Protein AF-A0A918ISY1-F1 (afdb_monomer)

Organism: NCBI:txid228955

Foldseek 3Di:
DPPQPVCLVVQVVCVVVVHFGQQQCPCDPPWRGLLQVLCQVCQLVLDALQPDPDSSSSNLLVVLLCLCVCVQVVNNCLVVQLVVVCVPDDDDPDPLLVLLVSQLSSCVSVLALCLVVCSSRNSLPADWAWDPDVDTDTHGHHNVSSVVSNCNSVVSVRYHDQWPSSLDDDVLSVQSNVVPDWDADAWEDDWQKIAGPPIDQFSWKFKDAPNGTNGIHSDRIHGHPGDDPRIWMWTAHGRRDIDTHHYD

pLDDT: mean 94.71, std 7.8, range [53.09, 98.81]

Sequence (248 aa):
MTEVSNNIYSLYVQTTWGNEARIDTEVVNPYNNCYEKAFTEILANNLPHGEHGDVFCKLVPFWQLQLYFSNVLGNEDFYKDVHERIRVSDNPSSHGVAQVEFAKICSDIAETDLTEFFIDWGFLKAVNADLDDYGQGTINVTQSMVDDAISDIKSKGYPAPEMQLQFLHEQSLNTFKNKAALSVGKAYVSNTKITISGTNNAAVYQQERDGKVIHISPRAIFTVANFESNDKIFAVGYDGERIEMSVN

Mean predicted aligned error: 3.63 Å

Radius of gyration: 18.16 Å; Cα contacts (8 Å, |Δi|>4): 451; chains: 1; bounding box: 42×37×45 Å

InterPro domains:
  IPR031161 Peptidase family M60 domain [PF13402] (1-122)
  IPR031161 Peptidase family M60 domain [PS51723] (1-70)
  IPR042279 Peptidase M60, enhancin-like domain 3 [G3DSA:1.10.390.30] (1-175)

Structure (mmCIF, N/CA/C/O backbone):
data_AF-A0A918ISY1-F1
#
_entry.id   AF-A0A918ISY1-F1
#
loop_
_atom_site.group_PDB
_atom_site.id
_atom_site.type_symbol
_atom_site.label_atom_id
_atom_site.label_alt_id
_atom_site.label_comp_id
_atom_site.label_asym_id
_atom_site.label_entity_id
_atom_site.label_seq_id
_atom_site.pdbx_PDB_ins_code
_atom_site.Cartn_x
_atom_site.Cartn_y
_atom_site.Cartn_z
_atom_site.occupancy
_atom_site.B_iso_or_equiv
_atom_site.auth_seq_id
_atom_site.auth_comp_id
_atom_site.auth_asym_id
_atom_site.auth_atom_id
_atom_site.pdbx_PDB_model_num
ATOM 1 N N . MET A 1 1 ? 15.343 6.431 -8.478 1.00 63.44 1 MET A N 1
ATOM 2 C CA . MET A 1 1 ? 15.067 6.758 -7.066 1.00 63.44 1 MET A CA 1
ATOM 3 C C . MET A 1 1 ? 16.229 6.255 -6.237 1.00 63.44 1 MET A C 1
ATOM 5 O O . MET A 1 1 ? 16.228 5.099 -5.799 1.00 63.44 1 MET A O 1
ATOM 9 N N . THR A 1 2 ? 17.250 7.090 -6.107 1.00 63.56 2 THR A N 1
ATOM 10 C CA . THR A 1 2 ? 18.366 6.823 -5.200 1.00 63.56 2 THR A CA 1
ATOM 11 C C . THR A 1 2 ? 17.849 6.970 -3.763 1.00 63.56 2 THR A C 1
ATOM 13 O O . THR A 1 2 ? 16.775 7.530 -3.543 1.00 63.56 2 THR A O 1
ATOM 16 N N . GLU A 1 3 ? 18.527 6.353 -2.794 1.00 71.94 3 GLU A N 1
ATOM 17 C CA . GLU A 1 3 ? 18.209 6.397 -1.349 1.00 71.94 3 GLU A CA 1
ATOM 18 C C . GLU A 1 3 ? 16.891 5.752 -0.891 1.00 71.94 3 GLU A C 1
ATOM 20 O O . GLU A 1 3 ? 16.706 5.515 0.300 1.00 71.94 3 GLU A O 1
ATOM 25 N N . VAL A 1 4 ? 15.984 5.428 -1.814 1.00 74.50 4 VAL A N 1
ATOM 26 C CA . VAL A 1 4 ? 14.748 4.688 -1.531 1.00 74.50 4 VAL A CA 1
ATOM 27 C C . VAL A 1 4 ? 14.967 3.201 -1.796 1.00 74.50 4 VAL A C 1
ATOM 29 O O . VAL A 1 4 ? 14.921 2.383 -0.883 1.00 74.50 4 VAL A O 1
ATOM 32 N N . SER A 1 5 ? 15.242 2.843 -3.052 1.00 75.75 5 SER A N 1
ATOM 33 C CA . SER A 1 5 ? 15.246 1.449 -3.521 1.00 75.75 5 SER A CA 1
ATOM 34 C C . SER A 1 5 ? 16.315 0.577 -2.852 1.00 75.75 5 SER A C 1
ATOM 36 O O . SER A 1 5 ? 16.072 -0.594 -2.567 1.00 75.75 5 SER A O 1
ATOM 38 N N . ASN A 1 6 ? 17.472 1.145 -2.504 1.00 81.44 6 ASN A N 1
ATOM 39 C CA . ASN A 1 6 ? 18.532 0.425 -1.794 1.00 81.44 6 ASN A CA 1
ATOM 40 C C . ASN A 1 6 ? 18.126 0.008 -0.369 1.00 81.44 6 ASN A C 1
ATOM 42 O O . ASN A 1 6 ? 18.697 -0.938 0.172 1.00 81.44 6 ASN A O 1
ATOM 46 N N . ASN A 1 7 ? 17.136 0.666 0.242 1.00 87.75 7 ASN A N 1
ATOM 47 C CA . ASN A 1 7 ? 16.674 0.304 1.580 1.00 87.75 7 ASN A CA 1
ATOM 48 C C . ASN A 1 7 ? 15.826 -0.976 1.606 1.00 87.75 7 ASN A C 1
ATOM 50 O O . ASN A 1 7 ? 15.650 -1.533 2.688 1.00 87.75 7 ASN A O 1
ATOM 54 N N . ILE A 1 8 ? 15.379 -1.498 0.453 1.00 91.31 8 ILE A N 1
ATOM 55 C CA . ILE A 1 8 ? 14.753 -2.831 0.372 1.00 91.31 8 ILE A CA 1
ATOM 56 C C . ILE A 1 8 ? 15.732 -3.891 0.892 1.00 91.31 8 ILE A C 1
ATOM 58 O O . ILE A 1 8 ? 15.351 -4.743 1.689 1.00 91.31 8 ILE A O 1
ATOM 62 N N . TYR A 1 9 ? 17.012 -3.803 0.515 1.00 90.75 9 TYR A N 1
ATOM 63 C CA . TYR A 1 9 ? 18.042 -4.737 0.977 1.00 90.75 9 TYR A CA 1
ATOM 64 C C . TYR A 1 9 ? 18.307 -4.604 2.478 1.00 90.75 9 TYR A C 1
ATOM 66 O O . TYR A 1 9 ? 18.438 -5.609 3.174 1.00 90.75 9 TYR A O 1
ATOM 74 N N . SER A 1 10 ? 18.349 -3.370 2.990 1.00 91.31 10 SER A N 1
ATOM 75 C CA . SER A 1 10 ? 18.517 -3.099 4.421 1.00 91.31 10 SER A CA 1
ATOM 76 C C . SER A 1 10 ? 17.364 -3.686 5.242 1.00 91.31 10 SER A C 1
ATOM 78 O O . SER A 1 10 ? 17.612 -4.379 6.228 1.00 91.31 10 SER A O 1
ATOM 80 N N . LEU A 1 11 ? 16.114 -3.471 4.808 1.00 92.50 11 LEU A N 1
ATOM 81 C CA . LEU A 1 11 ? 14.929 -4.064 5.437 1.00 92.50 11 LEU A CA 1
ATOM 82 C C . LEU A 1 11 ? 14.937 -5.593 5.341 1.00 92.50 11 LEU A C 1
ATOM 84 O O . LEU A 1 11 ? 14.638 -6.272 6.325 1.00 92.50 11 LEU A O 1
ATOM 88 N N . TYR A 1 12 ? 15.334 -6.143 4.193 1.00 91.81 12 TYR A N 1
ATOM 89 C CA . TYR A 1 12 ? 15.443 -7.586 4.000 1.00 91.81 12 TYR A CA 1
ATOM 90 C C . TYR A 1 12 ? 16.453 -8.220 4.962 1.00 91.81 12 TYR A C 1
ATOM 92 O O . TYR A 1 12 ? 16.130 -9.196 5.635 1.00 91.81 12 TYR A O 1
ATOM 100 N N . VAL A 1 13 ? 17.651 -7.643 5.104 1.00 93.06 13 VAL A N 1
ATOM 101 C CA . VAL A 1 13 ? 18.659 -8.121 6.068 1.00 93.06 13 VAL A CA 1
ATOM 102 C C . VAL A 1 13 ? 18.143 -8.009 7.504 1.00 93.06 13 VAL A C 1
ATOM 104 O O . VAL A 1 13 ? 18.245 -8.971 8.266 1.00 93.06 13 VAL A O 1
ATOM 107 N N . GLN A 1 14 ? 17.556 -6.864 7.867 1.00 92.12 14 GLN A N 1
ATOM 108 C CA . GLN A 1 14 ? 17.021 -6.613 9.208 1.00 92.12 14 GLN A CA 1
ATOM 109 C C . GLN A 1 14 ? 15.984 -7.669 9.610 1.00 92.12 14 GLN A C 1
ATOM 111 O O . GLN A 1 14 ? 16.112 -8.289 10.669 1.00 92.12 14 GLN A O 1
ATOM 116 N N . THR A 1 15 ? 14.998 -7.902 8.745 1.00 92.56 15 THR A N 1
ATOM 117 C CA . THR A 1 15 ? 13.898 -8.842 8.999 1.00 92.56 15 THR A CA 1
ATOM 118 C C . THR A 1 15 ? 14.331 -10.304 8.905 1.00 92.56 15 THR A C 1
ATOM 120 O O . THR A 1 15 ? 13.864 -11.123 9.695 1.00 92.56 15 THR A O 1
ATOM 123 N N . THR A 1 16 ? 15.301 -10.638 8.045 1.00 91.62 16 THR A N 1
ATOM 124 C CA . THR A 1 16 ? 15.908 -11.984 7.991 1.00 91.62 16 THR A CA 1
ATOM 125 C C . THR A 1 16 ? 16.569 -12.366 9.319 1.00 91.62 16 THR A C 1
ATOM 127 O O . THR A 1 16 ? 16.558 -13.531 9.710 1.00 91.62 16 THR A O 1
ATOM 130 N N . TRP A 1 17 ? 17.129 -11.396 10.047 1.00 92.88 17 TRP A N 1
ATOM 131 C CA . TRP A 1 17 ? 17.710 -11.620 11.377 1.00 92.88 17 TRP A CA 1
ATOM 132 C C . TRP A 1 17 ? 16.683 -11.594 12.518 1.00 92.88 17 TRP A C 1
ATOM 134 O O . TRP A 1 17 ? 17.066 -11.649 13.685 1.00 92.88 17 TRP A O 1
ATOM 144 N N . GLY A 1 18 ? 15.388 -11.529 12.199 1.00 91.19 18 GLY A N 1
ATOM 145 C CA . GLY A 1 18 ? 14.303 -11.538 13.179 1.00 91.19 18 GLY A CA 1
ATOM 146 C C . GLY A 1 18 ? 14.067 -10.197 13.875 1.00 91.19 18 GLY A C 1
ATOM 147 O O . GLY A 1 18 ? 13.314 -10.157 14.845 1.00 91.19 18 GLY A O 1
ATOM 148 N N . ASN A 1 19 ? 14.685 -9.108 13.406 1.00 94.00 19 ASN A N 1
ATOM 149 C CA . ASN A 1 19 ? 14.382 -7.771 13.913 1.00 94.00 19 ASN A CA 1
ATOM 150 C C . ASN A 1 19 ? 13.114 -7.223 13.250 1.00 94.00 19 ASN A C 1
ATOM 152 O O . ASN A 1 19 ? 12.848 -7.484 12.076 1.00 94.00 19 ASN A O 1
ATOM 156 N N . GLU A 1 20 ? 12.366 -6.406 13.986 1.00 93.19 20 GLU A N 1
ATOM 157 C CA . GLU A 1 20 ? 11.222 -5.676 13.438 1.00 93.19 20 GLU A CA 1
ATOM 158 C C . GLU A 1 20 ? 11.684 -4.694 12.353 1.00 93.19 20 GLU A C 1
ATOM 160 O O . GLU A 1 20 ? 12.767 -4.114 12.460 1.00 93.19 20 GLU A O 1
ATOM 165 N N . ALA A 1 21 ? 10.882 -4.501 11.304 1.00 94.69 21 ALA A N 1
ATOM 166 C CA . ALA A 1 21 ? 11.203 -3.572 10.227 1.00 94.69 21 ALA A CA 1
ATOM 167 C C . ALA A 1 21 ? 11.225 -2.124 10.737 1.00 94.69 21 ALA A C 1
ATOM 169 O O . ALA A 1 21 ? 10.343 -1.692 11.486 1.00 94.69 21 ALA A O 1
ATOM 170 N N . ARG A 1 22 ? 12.208 -1.332 10.290 1.00 94.62 22 ARG A N 1
ATOM 171 C CA . ARG A 1 22 ? 12.313 0.086 10.675 1.00 94.62 22 ARG A CA 1
ATOM 172 C C . ARG A 1 22 ? 11.037 0.871 10.354 1.00 94.62 22 ARG A C 1
ATOM 174 O O . ARG A 1 22 ? 10.567 1.626 11.194 1.00 94.62 22 ARG A O 1
ATOM 181 N N . ILE A 1 23 ? 10.452 0.643 9.178 1.00 96.25 23 ILE A N 1
ATOM 182 C CA . ILE A 1 23 ? 9.236 1.340 8.730 1.00 96.25 23 ILE A CA 1
ATOM 183 C C . ILE A 1 23 ? 7.986 1.010 9.572 1.00 96.25 23 ILE A C 1
ATOM 185 O O . ILE A 1 23 ? 7.022 1.774 9.545 1.00 96.25 23 ILE A O 1
ATOM 189 N N . ASP A 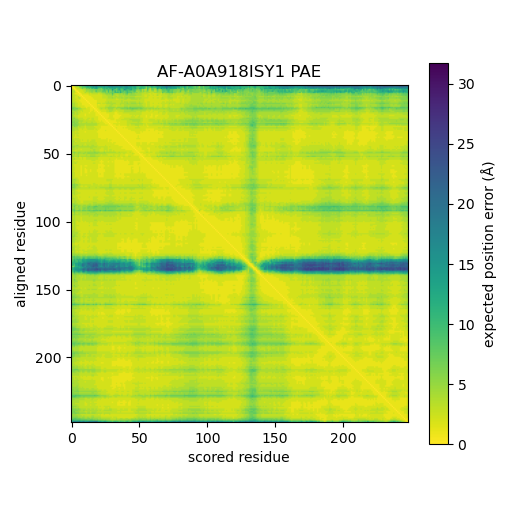1 24 ? 8.014 -0.080 10.351 1.00 96.56 24 ASP A N 1
ATOM 190 C CA . ASP A 1 24 ? 6.938 -0.473 11.274 1.00 96.56 24 ASP A CA 1
ATOM 191 C C . ASP A 1 24 ? 7.111 0.112 12.687 1.00 96.56 24 ASP A C 1
ATOM 193 O O . ASP A 1 24 ? 6.119 0.313 13.395 1.00 96.56 24 ASP A O 1
ATOM 197 N N . THR A 1 25 ? 8.354 0.394 13.094 1.00 95.06 25 THR A N 1
ATOM 198 C CA . THR A 1 25 ? 8.730 0.675 14.495 1.00 95.06 25 THR A CA 1
ATOM 199 C C . THR A 1 25 ? 9.227 2.091 14.758 1.00 95.06 25 THR A C 1
ATOM 201 O O . THR A 1 25 ? 9.069 2.593 15.871 1.00 95.06 25 THR A O 1
ATOM 204 N N . GLU A 1 26 ? 9.837 2.749 13.771 1.00 94.62 26 GLU A N 1
ATOM 205 C CA . GLU A 1 26 ? 10.307 4.125 13.918 1.00 94.62 26 GLU A CA 1
ATOM 206 C C . GLU A 1 26 ? 9.116 5.072 14.054 1.00 94.62 26 GLU A C 1
ATOM 208 O O . GLU A 1 26 ? 8.277 5.151 13.162 1.00 94.62 26 GLU A O 1
ATOM 213 N N . VAL A 1 27 ? 9.056 5.811 15.163 1.00 95.00 27 VAL A N 1
ATOM 214 C CA . VAL A 1 27 ? 8.003 6.802 15.402 1.00 95.00 27 VAL A CA 1
ATOM 215 C C . VAL A 1 27 ? 8.229 8.023 14.518 1.00 95.00 27 VAL A C 1
ATOM 217 O O . VAL A 1 27 ? 9.276 8.668 14.597 1.00 95.00 27 VAL A O 1
ATOM 220 N N . VAL A 1 28 ? 7.217 8.387 13.728 1.00 96.00 28 VAL A N 1
ATOM 221 C CA . VAL A 1 28 ? 7.268 9.523 12.799 1.00 96.00 28 VAL A CA 1
ATOM 222 C C . VAL A 1 28 ? 6.212 10.547 13.187 1.00 96.00 28 VAL A C 1
ATOM 224 O O . VAL A 1 28 ? 5.151 10.611 12.580 1.00 96.00 28 VAL A O 1
ATOM 227 N N . ASN A 1 29 ? 6.494 11.364 14.204 1.00 93.50 29 ASN A N 1
ATOM 228 C CA . ASN A 1 29 ? 5.522 12.336 14.717 1.00 93.50 29 ASN A CA 1
ATOM 229 C C . ASN A 1 29 ? 4.931 13.229 13.600 1.00 93.50 29 ASN A C 1
ATOM 231 O O . ASN A 1 29 ? 5.700 13.788 12.814 1.00 93.50 29 ASN A O 1
ATOM 235 N N . PRO A 1 30 ? 3.596 13.423 13.556 1.00 94.81 30 PRO A N 1
ATOM 236 C CA . PRO A 1 30 ? 2.592 12.993 14.545 1.00 94.81 30 PRO A CA 1
ATOM 237 C C . PRO A 1 30 ? 2.059 11.555 14.368 1.00 94.81 30 PRO A C 1
ATOM 239 O O . PRO A 1 30 ? 1.199 11.130 15.137 1.00 94.81 30 PRO A O 1
ATOM 242 N N . TYR A 1 31 ? 2.541 10.817 13.373 1.00 97.94 31 TYR A N 1
ATOM 243 C CA . TYR A 1 31 ? 2.122 9.459 13.042 1.00 97.94 31 TYR A CA 1
ATOM 244 C C . TYR A 1 31 ? 2.810 8.400 13.914 1.00 97.94 31 TYR A C 1
ATOM 246 O O . TYR A 1 31 ? 3.913 8.601 14.430 1.00 97.94 31 TYR A O 1
ATOM 254 N N . ASN A 1 32 ? 2.182 7.227 14.035 1.00 97.56 32 ASN A N 1
ATOM 255 C CA . ASN A 1 32 ? 2.779 6.110 14.768 1.00 97.56 32 ASN A CA 1
ATOM 256 C C . ASN A 1 32 ? 4.063 5.583 14.115 1.00 97.56 32 ASN A C 1
ATOM 258 O O . ASN A 1 32 ? 4.982 5.207 14.834 1.00 97.56 32 ASN A O 1
ATOM 262 N N . ASN A 1 33 ? 4.110 5.520 12.780 1.00 97.88 33 ASN A N 1
ATOM 263 C CA . ASN A 1 33 ? 5.248 5.005 12.018 1.00 97.88 33 ASN A CA 1
ATOM 264 C C . ASN A 1 33 ? 5.224 5.455 10.545 1.00 97.88 33 ASN A C 1
ATOM 266 O O . ASN A 1 33 ? 4.336 6.204 10.125 1.00 97.88 33 ASN A O 1
ATOM 270 N N . CYS A 1 34 ? 6.198 4.990 9.752 1.00 97.69 34 CYS A N 1
ATOM 271 C CA . CYS A 1 34 ? 6.291 5.305 8.324 1.00 97.69 34 CYS A CA 1
ATOM 272 C C . CYS A 1 34 ? 5.078 4.810 7.524 1.00 97.69 34 CYS A C 1
ATOM 274 O O . CYS A 1 34 ? 4.666 5.505 6.600 1.00 97.69 34 CYS A O 1
ATOM 276 N N . TYR A 1 35 ? 4.482 3.660 7.871 1.00 98.44 35 TYR A N 1
ATOM 277 C CA . TYR A 1 35 ? 3.252 3.196 7.215 1.00 98.44 35 TYR A CA 1
ATOM 278 C C . TYR A 1 35 ? 2.101 4.168 7.415 1.00 98.44 35 TYR A C 1
ATOM 280 O O . TYR A 1 35 ? 1.454 4.539 6.447 1.00 98.44 35 TYR A O 1
ATOM 288 N N . GLU A 1 36 ? 1.851 4.608 8.649 1.00 98.69 36 GLU A N 1
ATOM 289 C CA . GLU A 1 36 ? 0.750 5.530 8.931 1.00 98.69 36 GLU A CA 1
ATOM 290 C C . GLU A 1 36 ? 0.911 6.856 8.182 1.00 98.69 36 GLU A C 1
ATOM 292 O O . GLU A 1 36 ? -0.044 7.357 7.581 1.00 98.69 36 GLU A O 1
ATOM 297 N N . LYS A 1 37 ? 2.140 7.383 8.155 1.00 98.50 37 LYS A N 1
ATOM 298 C CA . LYS A 1 37 ? 2.467 8.567 7.364 1.00 98.50 37 LYS A CA 1
ATOM 299 C C . LYS A 1 37 ? 2.235 8.324 5.874 1.00 98.50 37 LYS A C 1
ATOM 301 O O . LYS A 1 37 ? 1.537 9.105 5.244 1.00 98.50 37 LYS A O 1
ATOM 306 N N . ALA A 1 38 ? 2.755 7.234 5.313 1.00 98.38 38 ALA A N 1
ATOM 307 C CA . ALA A 1 38 ? 2.635 6.923 3.890 1.00 98.38 38 ALA A CA 1
ATOM 308 C C . ALA A 1 38 ? 1.181 6.646 3.463 1.00 98.38 38 ALA A C 1
ATOM 310 O O . ALA A 1 38 ? 0.726 7.160 2.444 1.00 98.38 38 ALA A O 1
ATOM 311 N N . PHE A 1 39 ? 0.419 5.889 4.256 1.00 98.69 39 PHE A N 1
ATOM 312 C CA . PHE A 1 39 ? -0.993 5.622 3.983 1.00 98.69 39 PHE A CA 1
ATOM 313 C C . PHE A 1 39 ? -1.832 6.905 4.038 1.00 98.69 39 PHE A C 1
ATOM 315 O O . PHE A 1 39 ? -2.803 7.050 3.302 1.00 98.69 39 PHE A O 1
ATOM 322 N N . THR A 1 40 ? -1.462 7.866 4.881 1.00 98.50 40 THR A N 1
ATOM 323 C CA . THR A 1 40 ? -2.184 9.139 4.973 1.00 98.50 40 THR A CA 1
ATOM 324 C C . THR A 1 40 ? -1.736 10.126 3.890 1.00 98.50 40 THR A C 1
ATOM 326 O O . THR A 1 40 ? -2.554 10.636 3.127 1.00 98.50 40 THR A O 1
ATOM 329 N N . GLU A 1 41 ? -0.435 10.384 3.779 1.00 98.06 41 GLU A N 1
ATOM 330 C CA . GLU A 1 41 ? 0.113 11.434 2.915 1.00 98.06 41 GLU A CA 1
ATOM 331 C C . GLU A 1 41 ? 0.201 11.028 1.442 1.00 98.06 41 GLU A C 1
ATOM 333 O O . GLU A 1 41 ? 0.117 11.908 0.587 1.00 98.06 41 GLU A O 1
ATOM 338 N N . ILE A 1 42 ? 0.326 9.730 1.139 1.00 97.81 42 ILE A N 1
ATOM 339 C CA . ILE A 1 42 ? 0.376 9.217 -0.236 1.00 97.81 42 ILE A CA 1
ATOM 340 C C . ILE A 1 42 ? -0.965 8.602 -0.623 1.00 97.81 42 ILE A C 1
ATOM 342 O O . ILE A 1 42 ? -1.618 9.115 -1.528 1.00 97.81 42 ILE A O 1
ATOM 346 N N . LEU A 1 43 ? -1.403 7.550 0.075 1.00 97.62 43 LEU A N 1
ATOM 347 C CA . LEU A 1 43 ? -2.564 6.759 -0.345 1.00 97.62 43 LEU A CA 1
ATOM 348 C C . LEU A 1 43 ? -3.884 7.544 -0.211 1.00 97.62 43 LEU A C 1
ATOM 350 O O . LEU A 1 43 ? -4.591 7.739 -1.197 1.00 97.62 43 LEU A O 1
ATOM 354 N N . ALA A 1 44 ? -4.203 8.075 0.975 1.00 97.62 44 ALA A N 1
ATOM 355 C CA . ALA A 1 44 ? -5.450 8.822 1.191 1.00 97.62 44 ALA A CA 1
ATOM 356 C C . ALA A 1 44 ? -5.507 10.146 0.405 1.00 97.62 44 ALA A C 1
ATOM 358 O O . ALA A 1 44 ? -6.561 10.548 -0.097 1.00 97.62 44 ALA A O 1
ATOM 359 N N . ASN A 1 45 ? -4.365 10.821 0.261 1.00 96.50 45 ASN A N 1
ATOM 360 C CA . ASN A 1 45 ? -4.264 12.057 -0.515 1.00 96.50 45 ASN A CA 1
ATOM 361 C C . ASN A 1 45 ? -4.112 11.828 -2.021 1.00 96.50 45 ASN A C 1
ATOM 363 O O . ASN A 1 45 ? -4.202 12.801 -2.775 1.00 96.50 45 ASN A O 1
ATOM 367 N N . ASN A 1 46 ? -3.925 10.577 -2.457 1.00 95.31 46 ASN A N 1
ATOM 368 C CA . ASN A 1 46 ? -3.624 10.224 -3.837 1.00 95.31 46 ASN A CA 1
ATOM 369 C C . ASN A 1 46 ? -2.439 11.070 -4.348 1.00 95.31 46 ASN A C 1
ATOM 371 O O . ASN A 1 46 ? -2.564 11.819 -5.315 1.00 95.31 46 ASN A O 1
ATOM 375 N N . LEU A 1 47 ? -1.307 11.056 -3.648 1.00 95.62 47 LEU A N 1
ATOM 376 C CA . LEU A 1 47 ? -0.126 11.828 -4.039 1.00 95.62 47 LEU A CA 1
ATOM 377 C C . LEU A 1 47 ? 0.675 11.063 -5.108 1.00 95.62 47 LEU A C 1
ATOM 379 O O . LEU A 1 47 ? 0.875 9.858 -4.951 1.00 95.62 47 LEU A O 1
ATOM 383 N N . PRO A 1 48 ? 1.181 11.714 -6.173 1.00 94.88 48 PRO A N 1
ATOM 384 C CA . PRO A 1 48 ? 2.164 11.078 -7.045 1.00 94.88 48 PRO A CA 1
ATOM 385 C C . PRO A 1 48 ? 3.401 10.634 -6.252 1.00 94.88 48 PRO A C 1
ATOM 387 O O . PRO A 1 48 ? 3.935 11.400 -5.449 1.00 94.88 48 PRO A O 1
ATOM 390 N N . HIS A 1 49 ? 3.898 9.420 -6.505 1.00 93.31 49 HIS A N 1
ATOM 391 C CA . HIS A 1 49 ? 4.997 8.828 -5.724 1.00 93.31 49 HIS A CA 1
ATOM 392 C C . HIS A 1 49 ? 6.238 9.727 -5.687 1.00 93.31 49 HIS A C 1
ATOM 394 O O . HIS A 1 49 ? 6.849 9.934 -4.637 1.00 93.31 49 HIS A O 1
ATOM 400 N N . GLY A 1 50 ? 6.563 10.311 -6.844 1.00 87.44 50 GLY A N 1
ATOM 401 C CA . GLY A 1 50 ? 7.713 11.190 -7.030 1.00 87.44 50 GLY A CA 1
ATOM 402 C C . GLY A 1 50 ? 7.668 12.496 -6.232 1.00 87.44 50 GLY A C 1
ATOM 403 O O . GLY A 1 50 ? 8.727 13.065 -5.991 1.00 87.44 50 GLY A O 1
ATOM 404 N N . GLU A 1 51 ? 6.492 12.954 -5.788 1.00 90.25 51 GLU A N 1
ATOM 405 C CA . GLU A 1 51 ? 6.347 14.207 -5.027 1.00 90.25 51 GLU A CA 1
ATOM 406 C C . GLU A 1 51 ? 6.594 14.030 -3.524 1.00 90.25 51 GLU A C 1
ATOM 408 O O . GLU A 1 51 ? 6.818 15.008 -2.810 1.00 90.25 51 GLU A O 1
ATOM 413 N N . HIS A 1 52 ? 6.578 12.796 -3.012 1.00 91.69 52 HIS A N 1
ATOM 414 C CA . HIS A 1 52 ? 6.773 12.581 -1.585 1.00 91.69 52 HIS A CA 1
ATOM 415 C C . HIS A 1 52 ? 8.252 12.733 -1.190 1.00 91.69 52 HIS A C 1
ATOM 417 O O . HIS A 1 52 ? 9.134 12.018 -1.680 1.00 91.69 52 HIS A O 1
ATOM 423 N N . GLY A 1 53 ? 8.539 13.645 -0.259 1.00 89.56 53 GLY A N 1
ATOM 424 C CA . GLY A 1 53 ? 9.912 13.952 0.166 1.00 89.56 53 GLY A CA 1
ATOM 425 C C . GLY A 1 53 ? 10.547 12.905 1.090 1.00 89.56 53 GLY A C 1
ATOM 426 O O . GLY A 1 53 ? 11.765 12.784 1.146 1.00 89.56 53 GLY A O 1
ATOM 427 N N . ASP A 1 54 ? 9.740 12.119 1.805 1.00 91.75 54 ASP A N 1
ATOM 428 C CA . ASP A 1 54 ? 10.240 11.128 2.765 1.00 91.75 54 ASP A CA 1
ATOM 429 C C . ASP A 1 54 ? 10.594 9.797 2.081 1.00 91.75 54 ASP A C 1
ATOM 431 O O . ASP A 1 54 ? 9.725 9.120 1.517 1.00 91.75 54 ASP A O 1
ATOM 435 N N . VAL A 1 55 ? 11.872 9.412 2.146 1.00 92.25 55 VAL A N 1
ATOM 436 C CA . VAL A 1 55 ? 12.397 8.194 1.512 1.00 92.25 55 VAL A CA 1
ATOM 437 C C . VAL A 1 55 ? 11.833 6.905 2.111 1.00 92.25 55 VAL A C 1
ATOM 439 O O . VAL A 1 55 ? 11.650 5.935 1.378 1.00 92.25 55 VAL A O 1
ATOM 442 N N . PHE A 1 56 ? 11.506 6.880 3.407 1.00 94.62 56 PHE A N 1
ATOM 443 C CA . PHE A 1 56 ? 10.954 5.693 4.065 1.00 94.62 56 PHE A CA 1
ATOM 444 C C . PHE A 1 56 ? 9.462 5.536 3.791 1.00 94.62 56 PHE A C 1
ATOM 446 O O . PHE A 1 56 ? 8.986 4.412 3.663 1.00 94.62 56 PHE A O 1
ATOM 453 N N . CYS A 1 57 ? 8.732 6.638 3.606 1.00 96.12 57 CYS A N 1
ATOM 454 C CA . CYS A 1 57 ? 7.352 6.566 3.121 1.00 96.12 57 CYS A CA 1
ATOM 455 C C . CYS A 1 57 ? 7.300 6.044 1.679 1.00 96.12 57 CYS A C 1
ATOM 457 O O . CYS A 1 57 ? 6.499 5.169 1.364 1.00 96.12 57 CYS A O 1
ATOM 459 N N . LYS A 1 58 ? 8.217 6.504 0.814 1.00 95.12 58 LYS A N 1
ATOM 460 C CA . LYS A 1 58 ? 8.340 5.997 -0.563 1.00 95.12 58 LYS A CA 1
ATOM 461 C C . LYS A 1 58 ? 8.757 4.528 -0.642 1.00 95.12 58 LYS A C 1
ATOM 463 O O . LYS A 1 58 ? 8.463 3.886 -1.648 1.00 95.12 58 LYS A O 1
ATOM 468 N N . LEU A 1 59 ? 9.433 4.008 0.385 1.00 96.81 59 LEU A N 1
ATOM 469 C CA . LEU A 1 59 ? 9.871 2.613 0.480 1.00 96.81 59 LEU A CA 1
ATOM 470 C C . LEU A 1 59 ? 8.711 1.637 0.738 1.00 96.81 59 LEU A C 1
ATOM 472 O O . LEU A 1 59 ? 8.814 0.472 0.354 1.00 96.81 59 LEU A O 1
ATOM 476 N N . VAL A 1 60 ? 7.616 2.100 1.349 1.00 98.12 60 VAL A N 1
ATOM 477 C CA . VAL A 1 60 ? 6.463 1.267 1.729 1.00 98.12 60 VAL A CA 1
ATOM 478 C C . VAL A 1 60 ? 5.936 0.390 0.583 1.00 98.12 60 VAL A C 1
ATOM 480 O O . VAL A 1 60 ? 5.920 -0.825 0.775 1.00 98.12 60 VAL A O 1
ATOM 483 N N . PRO A 1 61 ? 5.576 0.912 -0.610 1.00 98.19 61 PRO A N 1
ATOM 484 C CA . PRO A 1 61 ? 5.064 0.073 -1.698 1.00 98.19 61 PRO A CA 1
ATOM 485 C C . PRO A 1 61 ? 6.041 -1.020 -2.133 1.00 98.19 61 PRO A C 1
ATOM 487 O O . PRO A 1 61 ? 5.640 -2.146 -2.419 1.00 98.19 61 PRO A O 1
ATOM 490 N N . PHE A 1 62 ? 7.343 -0.731 -2.139 1.00 97.94 62 PHE A N 1
ATOM 491 C CA . PHE A 1 62 ? 8.343 -1.741 -2.471 1.00 97.94 62 PHE A CA 1
ATOM 492 C C . PHE A 1 62 ? 8.361 -2.863 -1.437 1.00 97.94 62 PHE A C 1
ATOM 494 O O . PHE A 1 62 ? 8.380 -4.046 -1.782 1.00 97.94 62 PHE A O 1
ATOM 501 N N . TRP A 1 63 ? 8.339 -2.502 -0.158 1.00 98.06 63 TRP A N 1
ATOM 502 C CA . TRP A 1 63 ? 8.340 -3.494 0.902 1.00 98.06 63 TRP A CA 1
ATOM 503 C C . TRP A 1 63 ? 7.029 -4.289 0.954 1.00 98.06 63 TRP A C 1
ATOM 505 O O . TRP A 1 63 ? 7.057 -5.495 1.171 1.00 98.06 63 TRP A O 1
ATOM 515 N N . GLN A 1 64 ? 5.890 -3.673 0.637 1.00 98.56 64 GLN A N 1
ATOM 516 C CA . GLN A 1 64 ? 4.608 -4.373 0.516 1.00 98.56 64 GLN A CA 1
ATOM 517 C C . GLN A 1 64 ? 4.615 -5.449 -0.569 1.00 98.56 64 GLN A C 1
ATOM 519 O O . GLN A 1 64 ? 4.074 -6.527 -0.335 1.00 98.56 64 GLN A O 1
ATOM 524 N N . LEU A 1 65 ? 5.278 -5.221 -1.709 1.00 98.50 65 LEU A N 1
ATOM 525 C CA . LEU A 1 65 ? 5.462 -6.264 -2.726 1.00 98.50 65 LEU A CA 1
ATOM 526 C C . LEU A 1 65 ? 6.263 -7.458 -2.171 1.00 98.50 65 LEU A C 1
ATOM 528 O O . LEU A 1 65 ? 5.900 -8.604 -2.425 1.00 98.50 65 LEU A O 1
ATOM 532 N N . GLN A 1 66 ? 7.302 -7.209 -1.359 1.00 97.50 66 GLN A N 1
ATOM 533 C CA . GLN A 1 66 ? 8.064 -8.272 -0.682 1.00 97.50 66 GLN A CA 1
ATOM 534 C C . GLN A 1 66 ? 7.167 -9.035 0.298 1.00 97.50 66 GLN A C 1
ATOM 536 O O . GLN A 1 66 ? 7.089 -10.262 0.236 1.00 97.50 66 GLN A O 1
ATOM 541 N N . LEU A 1 67 ? 6.468 -8.314 1.180 1.00 97.81 67 LEU A N 1
ATOM 542 C CA . LEU A 1 67 ? 5.565 -8.912 2.159 1.00 97.81 67 LEU A CA 1
ATOM 543 C C . LEU A 1 67 ? 4.471 -9.740 1.474 1.00 97.81 67 LEU A C 1
ATOM 545 O O . LEU A 1 67 ? 4.150 -10.837 1.925 1.00 97.81 67 LEU A O 1
ATOM 549 N N . TYR A 1 68 ? 3.909 -9.245 0.376 1.00 98.44 68 TYR A N 1
ATOM 550 C CA . TYR A 1 68 ? 2.824 -9.915 -0.322 1.00 98.44 68 TYR A CA 1
ATOM 551 C C . TYR A 1 68 ? 3.312 -11.164 -1.059 1.00 98.44 68 TYR A C 1
ATOM 553 O O . TYR A 1 68 ? 2.898 -12.278 -0.738 1.00 98.44 68 TYR A O 1
ATOM 561 N N . PHE A 1 69 ? 4.231 -11.010 -2.012 1.00 98.19 69 PHE A N 1
ATOM 562 C CA . PHE A 1 69 ? 4.630 -12.128 -2.861 1.00 98.19 69 PHE A CA 1
ATOM 563 C C . PHE A 1 69 ? 5.453 -13.162 -2.103 1.00 98.19 69 PHE A C 1
ATOM 565 O O . PHE A 1 69 ? 5.141 -14.347 -2.174 1.00 98.19 69 PHE A O 1
ATOM 572 N N . SER A 1 70 ? 6.444 -12.738 -1.318 1.00 96.56 70 SER A N 1
ATOM 573 C CA . SER A 1 70 ? 7.279 -13.681 -0.577 1.00 96.56 70 SER A CA 1
ATOM 574 C C . SER A 1 70 ? 6.599 -14.141 0.703 1.00 96.56 70 SER A C 1
ATOM 576 O O . SER A 1 70 ? 6.393 -15.339 0.888 1.00 96.56 70 SER A O 1
ATOM 578 N N . ASN A 1 71 ? 6.218 -13.224 1.596 1.00 96.56 71 ASN A N 1
ATOM 579 C CA . ASN A 1 71 ? 5.775 -13.647 2.922 1.00 96.56 71 ASN A CA 1
ATOM 580 C C . ASN A 1 71 ? 4.343 -14.191 2.931 1.00 96.56 71 ASN A C 1
ATOM 582 O O . ASN A 1 71 ? 4.102 -15.122 3.696 1.00 96.56 71 ASN A O 1
ATOM 586 N N . VAL A 1 72 ? 3.409 -13.645 2.143 1.00 97.94 72 VAL A N 1
ATOM 587 C CA . VAL A 1 72 ? 2.008 -14.106 2.108 1.00 97.94 72 VAL A CA 1
ATOM 588 C C . VAL A 1 72 ? 1.807 -15.233 1.091 1.00 97.94 72 VAL A C 1
ATOM 590 O O . VAL A 1 72 ? 1.222 -16.251 1.453 1.00 97.94 72 VAL A O 1
ATOM 593 N N . LEU A 1 73 ? 2.298 -15.084 -0.144 1.00 97.25 73 LEU A N 1
ATOM 594 C CA . LEU A 1 73 ? 2.078 -16.064 -1.221 1.00 97.25 73 LEU A CA 1
ATOM 595 C C . LEU A 1 73 ? 3.173 -17.138 -1.340 1.00 97.25 73 LEU A C 1
ATOM 597 O O . LEU A 1 73 ? 2.968 -18.133 -2.032 1.00 97.25 73 LEU A O 1
ATOM 601 N N . GLY A 1 74 ? 4.315 -16.977 -0.667 1.00 96.94 74 GLY A N 1
ATOM 602 C CA . GLY A 1 74 ? 5.414 -17.949 -0.702 1.00 96.94 74 GLY A CA 1
ATOM 603 C C . GLY A 1 74 ? 6.295 -17.885 -1.956 1.00 96.94 74 GLY A C 1
ATOM 604 O O . GLY A 1 74 ? 7.140 -18.756 -2.144 1.00 96.94 74 GLY A O 1
ATOM 605 N N . ASN A 1 75 ? 6.137 -16.869 -2.809 1.00 96.69 75 ASN A N 1
ATOM 606 C CA . ASN A 1 75 ? 7.029 -16.607 -3.937 1.00 96.69 75 ASN A CA 1
ATOM 607 C C . ASN A 1 75 ? 8.287 -15.854 -3.463 1.00 96.69 75 ASN A C 1
ATOM 609 O O . ASN A 1 75 ? 8.380 -14.628 -3.541 1.00 96.69 75 ASN A O 1
ATOM 613 N N . GLU A 1 76 ? 9.261 -16.601 -2.944 1.00 95.31 76 GLU A N 1
ATOM 614 C CA . GLU A 1 76 ? 10.538 -16.064 -2.449 1.00 95.31 76 GLU A CA 1
ATOM 615 C C . GLU A 1 76 ? 11.468 -15.525 -3.553 1.00 95.31 76 GLU A C 1
ATOM 617 O O . GLU A 1 76 ? 12.452 -14.841 -3.250 1.00 95.31 76 GLU A O 1
ATOM 622 N N . ASP A 1 77 ? 11.173 -15.811 -4.824 1.00 96.81 77 ASP A N 1
ATOM 623 C CA . ASP A 1 77 ? 11.985 -15.391 -5.968 1.00 96.81 77 ASP A CA 1
ATOM 624 C C . ASP A 1 77 ? 11.481 -14.098 -6.625 1.00 96.81 77 ASP A C 1
ATOM 626 O O . ASP A 1 77 ? 12.226 -13.501 -7.397 1.00 96.81 77 ASP A O 1
ATOM 630 N N . PHE A 1 78 ? 10.304 -13.578 -6.242 1.00 97.69 78 PHE A N 1
ATOM 631 C CA . PHE A 1 78 ? 9.691 -12.384 -6.848 1.00 97.69 78 PHE A CA 1
ATOM 632 C C . PHE A 1 78 ? 10.683 -11.235 -7.078 1.00 97.69 78 PHE A C 1
ATOM 634 O O . PHE A 1 78 ? 10.882 -10.785 -8.206 1.00 97.69 78 PHE A O 1
ATOM 641 N N . TYR A 1 79 ? 11.361 -10.766 -6.024 1.00 97.25 79 TYR A N 1
ATOM 642 C CA . TYR A 1 79 ? 12.316 -9.675 -6.194 1.00 97.25 79 TYR A CA 1
ATOM 643 C C . TYR A 1 79 ? 13.569 -10.106 -6.957 1.00 97.25 79 TYR A C 1
ATOM 645 O O . TYR A 1 79 ? 14.149 -9.274 -7.646 1.00 97.25 79 TYR A O 1
ATOM 653 N N . LYS A 1 80 ? 13.997 -11.371 -6.883 1.00 96.88 80 LYS A N 1
ATOM 654 C CA . LYS A 1 80 ? 15.146 -11.860 -7.664 1.00 96.88 80 LYS A CA 1
ATOM 655 C C . LYS A 1 80 ? 14.837 -11.766 -9.158 1.00 96.88 80 LYS A C 1
ATOM 657 O O . LYS A 1 80 ? 15.653 -11.230 -9.905 1.00 96.88 80 LYS A O 1
ATOM 662 N N . ASP A 1 81 ? 13.634 -12.166 -9.553 1.00 98.44 81 ASP A N 1
ATOM 663 C CA . ASP A 1 81 ? 13.165 -12.122 -10.936 1.00 98.44 81 ASP A CA 1
ATOM 664 C C . ASP A 1 81 ? 12.920 -10.688 -11.426 1.00 98.44 81 ASP A C 1
ATOM 666 O O . ASP A 1 81 ? 13.285 -10.348 -12.554 1.00 98.44 81 ASP A O 1
ATOM 670 N N . VAL A 1 82 ? 12.397 -9.799 -10.570 1.00 97.94 82 VAL A N 1
ATOM 671 C CA . VAL A 1 82 ? 12.305 -8.358 -10.873 1.00 97.94 82 VAL A CA 1
ATOM 672 C C . VAL A 1 82 ? 13.694 -7.767 -11.136 1.00 97.94 82 VAL A C 1
ATOM 674 O O . VAL A 1 82 ? 13.892 -7.079 -12.139 1.00 97.94 82 VAL A O 1
ATOM 677 N N . HIS A 1 83 ? 14.678 -8.049 -10.277 1.00 96.31 83 HIS A N 1
ATOM 678 C CA . HIS A 1 83 ? 16.045 -7.552 -10.462 1.00 96.31 83 HIS A CA 1
ATOM 679 C C . HIS A 1 83 ? 16.711 -8.144 -11.708 1.00 96.31 83 HIS A C 1
ATOM 681 O O . HIS A 1 83 ? 17.400 -7.418 -12.426 1.00 96.31 83 HIS A O 1
ATOM 687 N N . GLU A 1 84 ? 16.493 -9.430 -11.993 1.00 98.06 84 GLU A N 1
ATOM 688 C CA . GLU A 1 84 ? 16.955 -10.070 -13.225 1.00 98.06 84 GLU A CA 1
ATOM 689 C C . GLU A 1 84 ? 16.382 -9.363 -14.453 1.00 98.06 84 GLU A C 1
ATOM 691 O O . GLU A 1 84 ? 17.141 -8.960 -15.335 1.00 98.06 84 GLU A O 1
ATOM 696 N N . ARG A 1 85 ? 15.059 -9.145 -14.482 1.00 98.00 85 ARG A N 1
ATOM 697 C CA . ARG A 1 85 ? 14.380 -8.459 -15.584 1.00 98.00 85 ARG A CA 1
ATOM 698 C C . ARG A 1 85 ? 14.938 -7.059 -15.797 1.00 98.00 85 ARG A C 1
ATOM 700 O O . ARG A 1 85 ? 15.216 -6.700 -16.937 1.00 98.00 85 ARG A O 1
ATOM 707 N N . ILE A 1 86 ? 15.134 -6.290 -14.729 1.00 96.00 86 ILE A N 1
ATOM 708 C CA . ILE A 1 86 ? 15.726 -4.950 -14.815 1.00 96.00 86 ILE A CA 1
ATOM 709 C C . ILE A 1 86 ? 17.157 -5.026 -15.366 1.00 96.00 86 ILE A C 1
ATOM 711 O O . ILE A 1 86 ? 17.508 -4.237 -16.236 1.00 96.00 86 ILE A O 1
ATOM 715 N N . ARG A 1 87 ? 17.975 -5.990 -14.919 1.00 96.88 87 ARG A N 1
ATOM 716 C CA . ARG A 1 87 ? 19.382 -6.126 -15.337 1.00 96.88 87 ARG A CA 1
ATOM 717 C C . ARG A 1 87 ? 19.548 -6.402 -16.831 1.00 96.88 87 ARG A C 1
ATOM 719 O O . ARG A 1 87 ? 20.529 -5.955 -17.418 1.00 96.88 87 ARG A O 1
ATOM 726 N N . VAL A 1 88 ? 18.645 -7.187 -17.417 1.00 96.88 88 VAL A N 1
ATOM 727 C CA . VAL A 1 88 ? 18.715 -7.579 -18.837 1.00 96.88 88 VAL A CA 1
ATOM 728 C C . VAL A 1 88 ? 17.908 -6.667 -19.763 1.00 96.88 88 VAL A C 1
ATOM 730 O O . VAL A 1 88 ? 17.940 -6.865 -20.975 1.00 96.88 88 VAL A O 1
ATOM 733 N N . SER A 1 89 ? 17.182 -5.693 -19.208 1.00 94.94 89 SER A N 1
ATOM 734 C CA . SER A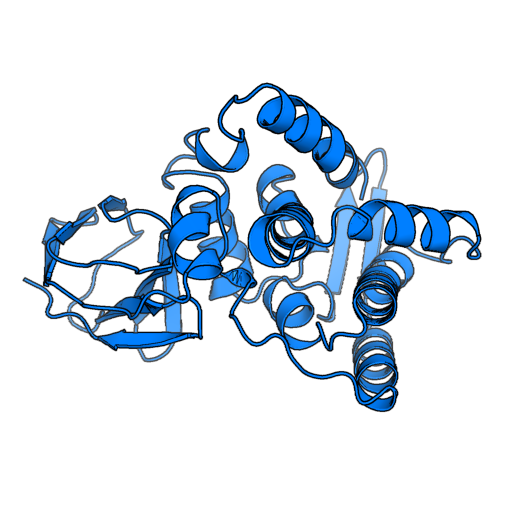 1 89 ? 16.438 -4.694 -19.977 1.00 94.94 89 SER A CA 1
ATOM 735 C C . SER A 1 89 ? 17.317 -3.488 -20.298 1.00 94.94 89 SER A C 1
ATOM 737 O O . SER A 1 89 ? 18.269 -3.184 -19.578 1.00 94.94 89 SER A O 1
ATOM 739 N N . ASP A 1 90 ? 16.975 -2.770 -21.366 1.00 94.56 90 ASP A N 1
ATOM 740 C CA . ASP A 1 90 ? 17.616 -1.493 -21.665 1.00 94.56 90 ASP A CA 1
ATOM 741 C C . ASP A 1 90 ? 17.359 -0.485 -20.539 1.00 94.56 90 ASP A C 1
ATOM 743 O O . ASP A 1 90 ? 16.271 -0.427 -19.958 1.00 94.56 90 ASP A O 1
ATOM 747 N N . ASN A 1 91 ? 18.361 0.347 -20.252 1.00 92.31 91 ASN A N 1
ATOM 748 C CA . ASN A 1 91 ? 18.204 1.416 -19.276 1.00 92.31 91 ASN A CA 1
ATOM 749 C C . ASN A 1 91 ? 17.101 2.390 -19.734 1.00 92.31 91 ASN A C 1
ATOM 751 O O . ASN A 1 91 ? 17.193 2.925 -20.845 1.00 92.31 91 ASN A O 1
ATOM 755 N N . PRO A 1 92 ? 16.097 2.680 -18.885 1.00 92.81 92 PRO A N 1
ATOM 756 C CA . PRO A 1 92 ? 15.059 3.649 -19.205 1.00 92.81 92 PRO A CA 1
ATOM 757 C C . PRO A 1 92 ? 15.635 5.023 -19.555 1.00 92.81 92 PRO A C 1
ATOM 759 O O . PRO A 1 92 ? 16.589 5.495 -18.936 1.00 92.81 92 PRO A O 1
ATOM 762 N N . SER A 1 93 ? 15.012 5.701 -20.517 1.00 91.50 93 SER A N 1
ATOM 763 C CA . SER A 1 93 ? 15.470 7.006 -21.011 1.00 91.50 93 SER A CA 1
ATOM 764 C C . SER A 1 93 ? 15.262 8.161 -20.023 1.00 91.50 93 SER A C 1
ATOM 766 O O . SER A 1 93 ? 15.860 9.223 -20.192 1.00 91.50 93 SER A O 1
ATOM 768 N N . SER A 1 94 ? 14.419 7.982 -19.001 1.00 91.44 94 SER A N 1
ATOM 769 C CA . SER A 1 94 ? 14.171 8.971 -17.948 1.00 91.44 94 SER A CA 1
ATOM 770 C C . SER A 1 94 ? 13.686 8.319 -16.649 1.00 91.44 94 SER A C 1
ATOM 772 O O . SER A 1 94 ? 13.255 7.163 -16.635 1.00 91.44 94 SER A O 1
ATOM 774 N N . HIS A 1 95 ? 13.693 9.081 -15.549 1.00 90.12 95 HIS A N 1
ATOM 775 C CA . HIS A 1 95 ? 13.150 8.631 -14.262 1.00 90.12 95 HIS A CA 1
ATOM 776 C C . HIS A 1 95 ? 11.655 8.301 -14.324 1.00 90.12 95 HIS A C 1
ATOM 778 O O . HIS A 1 95 ? 11.227 7.325 -13.714 1.00 90.12 95 HIS A O 1
ATOM 784 N N . GLY A 1 96 ? 10.873 9.073 -15.086 1.00 92.31 96 GLY A N 1
ATOM 785 C CA . GLY A 1 96 ? 9.449 8.797 -15.265 1.00 92.31 96 GLY A CA 1
ATOM 786 C C . GLY A 1 96 ? 9.203 7.503 -16.041 1.00 92.31 96 GLY A C 1
ATOM 787 O O . GLY A 1 96 ? 8.326 6.730 -15.668 1.00 92.31 96 GLY A O 1
ATOM 788 N N . VAL A 1 97 ? 10.012 7.228 -17.077 1.00 94.38 97 VAL A N 1
ATOM 789 C CA . VAL A 1 97 ? 9.936 5.957 -17.821 1.00 94.38 97 VAL A CA 1
ATOM 790 C C . VAL A 1 97 ? 10.307 4.794 -16.904 1.00 94.38 97 VAL A C 1
ATOM 792 O O . VAL A 1 97 ? 9.589 3.804 -16.858 1.00 94.38 97 VAL A O 1
ATOM 795 N N . ALA A 1 98 ? 11.366 4.935 -16.102 1.00 94.31 98 ALA A N 1
ATOM 79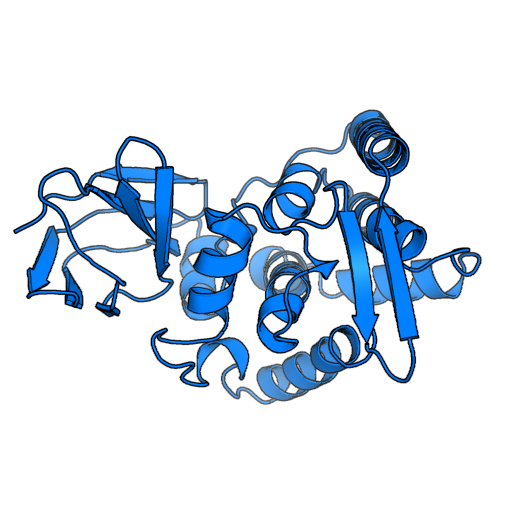6 C CA . ALA A 1 98 ? 11.746 3.910 -15.131 1.00 94.31 98 ALA A CA 1
ATOM 797 C C . ALA A 1 98 ? 10.625 3.604 -14.119 1.00 94.31 98 ALA A C 1
ATOM 799 O O . ALA A 1 98 ? 10.423 2.445 -13.768 1.00 94.31 98 ALA A O 1
ATOM 800 N N . GLN A 1 99 ? 9.887 4.625 -13.666 1.00 95.00 99 GLN A N 1
ATOM 801 C CA . GLN A 1 99 ? 8.786 4.458 -12.714 1.00 95.00 99 GLN A CA 1
ATOM 802 C C . GLN A 1 99 ? 7.627 3.640 -13.301 1.00 95.00 99 GLN A C 1
ATOM 804 O O . GLN A 1 99 ? 7.149 2.715 -12.646 1.00 95.00 99 GLN A O 1
ATOM 809 N N . VAL A 1 100 ? 7.189 3.949 -14.527 1.00 96.69 100 VAL A N 1
ATOM 810 C CA . VAL A 1 100 ? 6.082 3.212 -15.164 1.00 96.69 100 VAL A CA 1
ATOM 811 C C . VAL A 1 100 ? 6.509 1.813 -15.619 1.00 96.69 100 VAL A C 1
ATOM 813 O O . VAL A 1 100 ? 5.739 0.865 -15.479 1.00 96.69 100 VAL A O 1
ATOM 816 N N . GLU A 1 101 ? 7.753 1.643 -16.082 1.00 97.06 101 GLU A N 1
ATOM 817 C CA . GLU A 1 101 ? 8.292 0.322 -16.433 1.00 97.06 101 GLU A CA 1
ATOM 818 C C . GLU A 1 101 ? 8.412 -0.588 -15.211 1.00 97.06 101 GLU A C 1
ATOM 820 O O . GLU A 1 101 ? 8.146 -1.781 -15.317 1.00 97.06 101 GLU A O 1
ATOM 825 N N . PHE A 1 102 ? 8.732 -0.048 -14.030 1.00 97.69 102 PHE A N 1
ATOM 826 C CA . PHE A 1 102 ? 8.737 -0.840 -12.801 1.00 97.69 102 PHE A CA 1
ATOM 827 C C . PHE A 1 102 ? 7.361 -1.465 -12.517 1.00 97.69 102 PHE A C 1
ATOM 829 O O . PHE A 1 102 ? 7.285 -2.654 -12.210 1.00 97.69 102 PHE A O 1
ATOM 836 N N . ALA A 1 103 ? 6.273 -0.707 -12.697 1.00 98.25 103 ALA A N 1
ATOM 837 C CA . ALA A 1 103 ? 4.913 -1.217 -12.511 1.00 98.25 103 ALA A CA 1
ATOM 838 C C . ALA A 1 103 ? 4.579 -2.365 -13.482 1.00 98.25 103 ALA A C 1
ATOM 840 O O . ALA A 1 103 ? 4.021 -3.391 -13.078 1.00 98.25 103 ALA A O 1
ATOM 841 N N . LYS A 1 104 ? 4.978 -2.220 -14.752 1.00 98.50 104 LYS A N 1
ATOM 842 C CA . LYS A 1 104 ? 4.816 -3.255 -15.785 1.00 98.50 104 LYS A CA 1
ATOM 843 C C . LYS A 1 104 ? 5.636 -4.503 -15.463 1.00 98.50 104 LYS A C 1
ATOM 845 O O . LYS A 1 104 ? 5.095 -5.602 -15.461 1.00 98.50 104 LYS A O 1
ATOM 850 N N . ILE A 1 105 ? 6.914 -4.334 -15.114 1.00 98.62 105 ILE A N 1
ATOM 851 C CA . ILE A 1 105 ? 7.824 -5.432 -14.758 1.00 98.62 105 ILE A CA 1
ATOM 852 C C . ILE A 1 105 ? 7.286 -6.218 -13.565 1.00 98.62 105 ILE A C 1
ATOM 854 O O . ILE A 1 105 ? 7.233 -7.443 -13.628 1.00 98.62 105 ILE A O 1
ATOM 858 N N . CYS A 1 106 ? 6.867 -5.544 -12.492 1.00 98.62 106 CYS A N 1
ATOM 859 C CA . CYS A 1 106 ? 6.294 -6.227 -11.335 1.00 98.62 106 CYS A CA 1
ATOM 860 C C . CYS A 1 106 ? 5.023 -7.001 -11.702 1.00 98.62 106 CYS A C 1
ATOM 862 O O . CYS A 1 106 ? 4.866 -8.127 -11.237 1.00 98.62 106 CYS A O 1
ATOM 864 N N . SER A 1 107 ? 4.157 -6.431 -12.547 1.00 98.75 107 SER A N 1
ATOM 865 C CA . SER A 1 107 ? 2.928 -7.098 -12.998 1.00 98.75 107 SER A CA 1
ATOM 866 C C . SER A 1 107 ? 3.226 -8.337 -13.849 1.00 98.75 107 SER A C 1
ATOM 868 O O . SER A 1 107 ? 2.636 -9.390 -13.629 1.00 98.75 107 SER A O 1
ATOM 870 N N . ASP A 1 108 ? 4.186 -8.238 -14.774 1.00 98.62 108 ASP A N 1
ATOM 871 C CA . ASP A 1 108 ? 4.625 -9.354 -15.617 1.00 98.62 108 ASP A CA 1
ATOM 872 C C . ASP A 1 108 ? 5.289 -10.475 -14.811 1.00 98.62 108 ASP A C 1
ATOM 874 O O . ASP A 1 108 ? 4.997 -11.643 -15.040 1.00 98.62 108 ASP A O 1
ATOM 878 N N . ILE A 1 109 ? 6.185 -10.146 -13.874 1.00 98.50 109 ILE A N 1
ATOM 879 C CA . ILE A 1 109 ? 6.874 -11.149 -13.046 1.00 98.50 109 ILE A CA 1
ATOM 880 C C . ILE A 1 109 ? 5.902 -11.853 -12.096 1.00 98.50 109 ILE A C 1
ATOM 882 O O . ILE A 1 109 ? 6.029 -13.051 -11.855 1.00 98.50 109 ILE A O 1
ATOM 886 N N . ALA A 1 110 ? 4.931 -11.121 -11.556 1.00 97.88 110 ALA A N 1
ATOM 887 C CA . ALA A 1 110 ? 3.904 -11.690 -10.698 1.00 97.88 110 ALA A CA 1
ATOM 888 C C . ALA A 1 110 ? 2.790 -12.418 -11.465 1.00 97.88 110 ALA A C 1
ATOM 890 O O . ALA A 1 110 ? 1.940 -13.029 -10.817 1.00 97.88 110 ALA A O 1
ATOM 891 N N . GLU A 1 111 ? 2.728 -12.276 -12.795 1.00 98.19 111 GLU A N 1
ATOM 892 C CA . GLU A 1 111 ? 1.559 -12.628 -13.617 1.00 98.19 111 GLU A CA 1
ATOM 893 C C . GLU A 1 111 ? 0.247 -12.137 -12.972 1.00 98.19 111 GLU A C 1
ATOM 895 O O . GLU A 1 111 ? -0.758 -12.843 -12.908 1.00 98.19 111 GLU A O 1
ATOM 900 N N . THR A 1 112 ? 0.288 -10.921 -12.423 1.00 98.50 112 THR A N 1
ATOM 901 C CA . THR A 1 112 ? -0.772 -10.317 -11.608 1.00 98.50 112 THR A CA 1
ATOM 902 C C . THR A 1 112 ? -0.973 -8.872 -12.041 1.00 98.50 112 THR A C 1
ATOM 904 O O . THR A 1 112 ? -0.016 -8.117 -12.204 1.00 98.50 112 THR A O 1
ATOM 907 N N . ASP A 1 113 ? -2.224 -8.455 -12.192 1.00 98.69 113 ASP A N 1
ATOM 908 C CA . ASP A 1 113 ? -2.577 -7.082 -12.534 1.00 98.69 113 ASP A CA 1
ATOM 909 C C . ASP A 1 113 ? -2.420 -6.154 -11.317 1.00 98.69 113 ASP A C 1
ATOM 911 O O . ASP A 1 113 ? -3.349 -5.950 -10.536 1.00 98.69 113 ASP A O 1
ATOM 915 N N . LEU A 1 114 ? -1.230 -5.569 -11.159 1.00 98.75 114 LEU A N 1
ATOM 916 C CA . LEU A 1 114 ? -0.915 -4.633 -10.074 1.00 98.75 114 LEU A CA 1
ATOM 917 C C . LEU A 1 114 ? -1.315 -3.182 -10.389 1.00 98.75 114 LEU A C 1
ATOM 919 O O . LEU A 1 114 ? -0.855 -2.261 -9.713 1.00 98.75 114 LEU A O 1
ATOM 923 N N . THR A 1 115 ? -2.162 -2.950 -11.400 1.00 98.56 115 THR A N 1
ATOM 924 C CA . THR A 1 115 ? -2.536 -1.595 -11.834 1.00 98.56 115 THR A CA 1
ATOM 925 C C . THR A 1 115 ? -3.083 -0.756 -10.682 1.00 98.56 115 THR A C 1
ATOM 927 O O . THR A 1 115 ? -2.595 0.347 -10.449 1.00 98.56 115 THR A O 1
ATOM 930 N N . GLU A 1 116 ? -4.070 -1.269 -9.943 1.00 98.19 116 GLU A N 1
ATOM 931 C CA . GLU A 1 116 ? -4.695 -0.521 -8.844 1.00 98.19 116 GLU A CA 1
ATOM 932 C C . GLU A 1 116 ? -3.689 -0.220 -7.732 1.00 98.19 116 GLU A C 1
ATOM 934 O O . GLU A 1 116 ? -3.591 0.922 -7.300 1.00 98.19 116 GLU A O 1
ATOM 939 N N . PHE A 1 117 ? -2.844 -1.190 -7.369 1.00 98.69 117 PHE A N 1
ATOM 940 C CA . PHE A 1 117 ? -1.776 -0.995 -6.388 1.00 98.69 117 PHE A CA 1
ATOM 941 C C . PHE A 1 117 ? -0.814 0.139 -6.778 1.00 98.69 117 PHE A C 1
ATOM 943 O O . PHE A 1 117 ? -0.453 0.976 -5.950 1.00 98.69 117 PHE A O 1
ATOM 950 N N . PHE A 1 118 ? -0.396 0.197 -8.045 1.00 98.62 118 PHE A N 1
ATOM 951 C CA . PHE A 1 118 ? 0.517 1.238 -8.518 1.00 98.62 118 PHE A CA 1
ATOM 952 C C . PHE A 1 118 ? -0.169 2.591 -8.767 1.00 98.62 118 PHE A C 1
ATOM 954 O O . PHE A 1 118 ? 0.511 3.620 -8.737 1.00 98.62 118 PHE A O 1
ATOM 961 N N . ILE A 1 119 ? -1.487 2.625 -8.982 1.00 98.25 119 ILE A N 1
ATOM 962 C CA . ILE A 1 119 ? -2.277 3.867 -8.963 1.00 98.2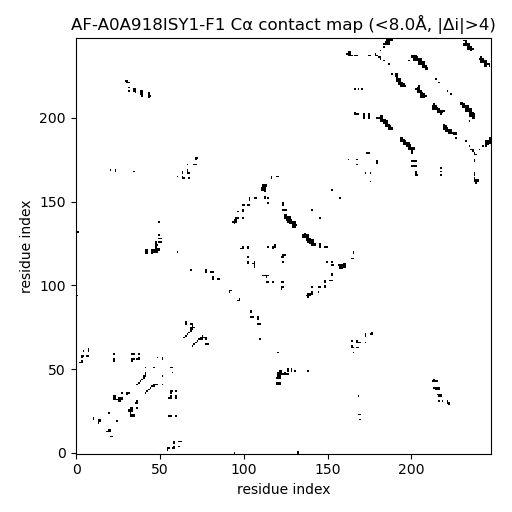5 119 ILE A CA 1
ATOM 963 C C . ILE A 1 119 ? -2.360 4.405 -7.532 1.00 98.25 119 ILE A C 1
ATOM 965 O O . ILE A 1 119 ? -2.031 5.567 -7.304 1.00 98.25 119 ILE A O 1
ATOM 969 N N . ASP A 1 120 ? -2.724 3.547 -6.580 1.00 97.88 120 ASP A N 1
ATOM 970 C CA . ASP A 1 120 ? -2.860 3.846 -5.151 1.00 97.88 120 ASP A CA 1
ATOM 971 C C . ASP A 1 120 ? -1.575 4.442 -4.559 1.00 97.88 120 ASP A C 1
ATOM 973 O O . ASP A 1 120 ? -1.606 5.418 -3.808 1.00 97.88 120 ASP A O 1
ATOM 977 N N . TRP A 1 121 ? -0.423 3.905 -4.962 1.00 98.44 121 TRP A N 1
ATOM 978 C CA . TRP A 1 121 ? 0.889 4.400 -4.545 1.00 98.44 121 TRP A CA 1
ATOM 979 C C . TRP A 1 121 ? 1.471 5.511 -5.421 1.00 98.44 121 TRP A C 1
ATOM 981 O O . TRP A 1 121 ? 2.614 5.917 -5.208 1.00 98.44 121 TRP A O 1
ATOM 991 N N . GLY A 1 122 ? 0.717 6.005 -6.405 1.00 96.88 122 GLY A N 1
ATOM 992 C CA . GLY A 1 122 ? 1.087 7.163 -7.216 1.00 96.88 122 GLY A CA 1
ATOM 993 C C . GLY A 1 122 ? 2.187 6.913 -8.253 1.00 96.88 122 GLY A C 1
ATOM 994 O O . GLY A 1 122 ? 2.767 7.877 -8.753 1.00 96.88 122 GLY A O 1
ATOM 995 N N . PHE A 1 123 ? 2.494 5.654 -8.586 1.00 97.31 123 PHE A N 1
ATOM 996 C CA . PHE A 1 123 ? 3.434 5.306 -9.663 1.00 97.31 123 PHE A CA 1
ATOM 997 C C . PHE A 1 123 ? 2.813 5.550 -11.036 1.00 97.31 123 PHE A C 1
ATOM 999 O O . PHE A 1 123 ? 3.472 6.073 -11.936 1.00 97.31 123 PHE A O 1
ATOM 1006 N N . LEU A 1 124 ? 1.536 5.190 -11.177 1.00 97.38 124 LEU A N 1
ATOM 1007 C CA . LEU A 1 124 ? 0.732 5.362 -12.386 1.00 97.38 124 LEU A CA 1
ATOM 1008 C C . LEU A 1 124 ? -0.125 6.626 -12.280 1.00 97.38 124 LEU A C 1
ATOM 1010 O O . LEU A 1 124 ? -1.341 6.607 -12.454 1.00 97.38 124 LEU A O 1
ATOM 1014 N N . LYS A 1 125 ? 0.534 7.744 -11.964 1.00 95.50 125 LYS A N 1
ATOM 1015 C CA . LYS A 1 125 ? -0.079 9.065 -11.879 1.00 95.50 125 LYS A CA 1
ATOM 1016 C C . LYS A 1 125 ? 0.781 10.089 -12.601 1.00 95.50 125 LYS A C 1
ATOM 1018 O O . LYS A 1 125 ? 2.002 10.097 -12.448 1.00 95.50 125 LYS A O 1
ATOM 1023 N N . ALA A 1 126 ? 0.138 10.950 -13.385 1.00 93.94 126 ALA A N 1
ATOM 1024 C CA . ALA A 1 126 ? 0.842 12.016 -14.075 1.00 93.94 126 ALA A CA 1
ATOM 1025 C C . ALA A 1 126 ? 1.452 12.995 -13.060 1.00 93.94 126 ALA A C 1
ATOM 1027 O O . ALA A 1 126 ? 0.782 13.426 -12.120 1.00 93.94 126 ALA A O 1
ATOM 1028 N N . VAL A 1 127 ? 2.719 13.341 -13.264 1.00 91.69 127 VAL A N 1
ATOM 1029 C CA . VAL A 1 127 ? 3.481 14.248 -12.405 1.00 91.69 127 VAL A CA 1
ATOM 1030 C C . VAL A 1 127 ? 4.536 14.968 -13.226 1.00 91.69 127 VAL A C 1
ATOM 1032 O O . VAL A 1 127 ? 5.138 14.387 -14.126 1.00 91.69 127 VAL A O 1
ATOM 1035 N N . ASN A 1 128 ? 4.770 16.230 -12.889 1.00 88.38 128 ASN A N 1
ATOM 1036 C CA . ASN A 1 128 ? 5.936 16.976 -13.327 1.00 88.38 128 ASN A CA 1
ATOM 1037 C C . ASN A 1 128 ? 6.486 17.722 -12.111 1.00 88.38 128 ASN A C 1
ATOM 1039 O O . ASN A 1 128 ? 5.955 18.769 -11.741 1.00 88.38 128 ASN A O 1
ATOM 1043 N N . ALA A 1 129 ? 7.487 17.132 -11.466 1.00 80.31 129 ALA A N 1
ATOM 1044 C CA . ALA A 1 129 ? 8.034 17.615 -10.207 1.00 80.31 129 ALA A CA 1
ATOM 1045 C C . ALA A 1 129 ? 9.564 17.629 -10.235 1.00 80.31 129 ALA A C 1
ATOM 1047 O O . ALA A 1 129 ? 10.200 16.831 -10.934 1.00 80.31 129 ALA A O 1
ATOM 1048 N N . ASP A 1 130 ? 10.151 18.526 -9.449 1.00 76.75 130 ASP A N 1
ATOM 1049 C CA . ASP A 1 130 ? 11.594 18.578 -9.254 1.00 76.75 130 ASP A CA 1
ATOM 1050 C C . ASP A 1 130 ? 12.058 17.362 -8.435 1.00 76.75 130 ASP A C 1
ATOM 1052 O O . ASP A 1 130 ? 11.451 16.989 -7.431 1.00 76.75 130 ASP A O 1
ATOM 1056 N N . LEU A 1 131 ? 13.152 16.742 -8.871 1.00 68.75 131 LEU A N 1
ATOM 1057 C CA . LEU A 1 131 ? 13.887 15.725 -8.125 1.00 68.75 131 LEU A CA 1
ATOM 1058 C C . LEU A 1 131 ? 15.203 16.349 -7.663 1.00 68.75 131 LEU A C 1
ATOM 1060 O O . LEU A 1 131 ? 16.060 16.642 -8.493 1.00 68.75 131 LEU A O 1
ATOM 1064 N N . ASP A 1 132 ? 15.381 16.517 -6.355 1.00 60.97 132 ASP A N 1
ATOM 1065 C CA . ASP A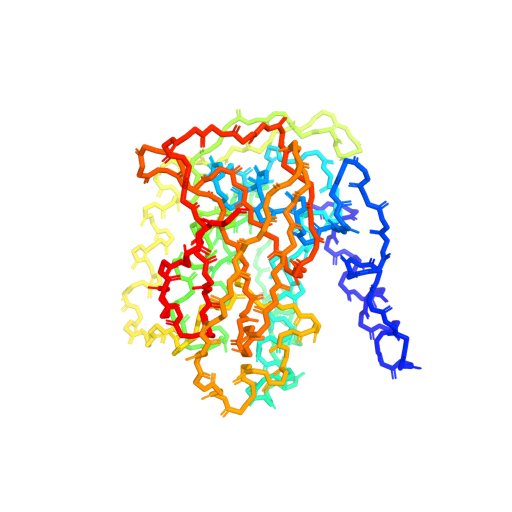 1 132 ? 16.679 16.862 -5.766 1.00 60.97 132 ASP A CA 1
ATOM 1066 C C . ASP A 1 132 ? 17.321 15.586 -5.194 1.00 60.97 132 ASP A C 1
ATOM 1068 O O . ASP A 1 132 ? 17.201 15.281 -4.010 1.00 60.97 132 ASP A O 1
ATOM 1072 N N . ASP A 1 133 ? 17.905 14.774 -6.082 1.00 57.22 133 ASP A N 1
ATOM 1073 C CA . ASP A 1 133 ? 18.476 13.450 -5.783 1.00 57.22 133 ASP A CA 1
ATOM 1074 C C . ASP A 1 133 ? 19.912 13.380 -6.335 1.00 57.22 133 ASP A C 1
ATOM 1076 O O . ASP A 1 133 ? 20.160 12.857 -7.422 1.00 57.22 133 ASP A O 1
ATOM 1080 N N . TYR A 1 134 ? 20.856 13.991 -5.606 1.00 53.09 134 TYR A N 1
ATOM 1081 C CA . TYR A 1 134 ? 22.265 14.208 -5.997 1.00 53.09 134 TYR A CA 1
ATOM 1082 C C . TYR A 1 134 ? 22.492 15.171 -7.182 1.00 53.09 134 TYR A C 1
ATOM 1084 O O . TYR A 1 134 ? 23.554 15.170 -7.810 1.00 53.09 134 TYR A O 1
ATOM 1092 N N . GLY A 1 135 ? 21.520 16.043 -7.452 1.00 55.09 135 GLY A N 1
ATOM 1093 C CA . GLY A 1 135 ? 21.557 17.088 -8.475 1.00 55.09 135 GLY A CA 1
ATOM 1094 C C . GLY A 1 135 ? 20.142 17.527 -8.856 1.00 55.09 135 GLY A C 1
ATOM 1095 O O . GLY A 1 135 ? 19.185 16.807 -8.585 1.00 55.09 135 GLY A O 1
ATOM 1096 N N . GLN A 1 136 ? 20.002 18.690 -9.505 1.00 59.59 136 GLN A N 1
ATOM 1097 C CA . GLN A 1 136 ? 18.704 19.134 -10.026 1.00 59.59 136 GLN A CA 1
ATOM 1098 C C . GLN A 1 136 ? 18.278 18.246 -11.200 1.00 59.59 136 GLN A C 1
ATOM 1100 O O . GLN A 1 136 ? 18.836 18.332 -12.296 1.00 59.59 136 GLN A O 1
ATOM 1105 N N . GLY A 1 137 ? 17.287 17.395 -10.961 1.00 66.44 137 GLY A N 1
ATOM 1106 C CA . GLY A 1 137 ? 16.586 16.607 -11.965 1.00 66.44 137 GLY A CA 1
ATOM 1107 C C . GLY A 1 137 ? 15.089 16.902 -11.947 1.00 66.44 137 GLY A C 1
ATOM 1108 O O . GLY A 1 137 ? 14.593 17.676 -11.135 1.00 66.44 137 GLY A O 1
ATOM 1109 N N . THR A 1 138 ? 14.347 16.265 -12.847 1.00 78.62 138 THR A N 1
ATOM 1110 C CA . THR A 1 138 ? 12.878 16.293 -12.840 1.00 78.62 138 THR A CA 1
ATOM 1111 C C . THR A 1 138 ? 12.347 14.876 -12.989 1.00 78.62 138 THR A C 1
ATOM 1113 O O . THR A 1 138 ? 12.915 14.058 -13.723 1.00 78.62 138 THR A O 1
ATOM 1116 N N . ILE A 1 139 ? 11.256 14.570 -12.290 1.00 84.88 139 ILE A N 1
ATOM 1117 C CA . ILE A 1 139 ? 10.423 13.412 -12.595 1.00 84.88 139 ILE A CA 1
ATOM 1118 C C . ILE A 1 139 ? 9.224 13.887 -13.399 1.00 84.88 139 ILE A C 1
ATOM 1120 O O . ILE A 1 139 ? 8.375 14.630 -12.913 1.00 84.88 139 ILE A O 1
ATOM 1124 N N . ASN A 1 140 ? 9.181 13.456 -14.656 1.00 92.50 140 ASN A N 1
ATOM 1125 C CA . ASN A 1 140 ? 8.069 13.725 -15.549 1.00 92.50 140 ASN A CA 1
ATOM 1126 C C . ASN A 1 140 ? 7.433 12.400 -15.970 1.00 92.50 140 ASN A C 1
ATOM 1128 O O . ASN A 1 140 ? 8.012 11.649 -16.758 1.00 92.50 140 ASN A O 1
ATOM 1132 N N . VAL A 1 141 ? 6.251 12.123 -15.432 1.00 95.38 141 VAL A N 1
ATOM 1133 C CA . VAL A 1 141 ? 5.370 11.041 -15.870 1.00 95.38 141 VAL A CA 1
ATOM 1134 C C . VAL A 1 141 ? 4.184 11.703 -16.552 1.00 95.38 141 VAL A C 1
ATOM 1136 O O . VAL A 1 141 ? 3.406 12.417 -15.926 1.00 95.38 141 VAL A O 1
ATOM 1139 N N . THR A 1 142 ? 4.052 11.496 -17.857 1.00 96.38 142 THR A N 1
ATOM 1140 C CA . THR A 1 142 ? 2.937 12.067 -18.623 1.00 96.38 142 THR A CA 1
ATOM 1141 C C . THR A 1 142 ? 1.700 11.178 -18.533 1.00 96.38 142 THR A C 1
ATOM 1143 O O . THR A 1 142 ? 1.815 9.979 -18.288 1.00 96.38 142 THR A O 1
ATOM 1146 N N . GLN A 1 143 ? 0.516 11.737 -18.803 1.00 97.25 143 GLN A N 1
ATOM 1147 C CA . GLN A 1 143 ? -0.713 10.939 -18.858 1.00 97.25 143 GLN A CA 1
ATOM 1148 C C . GLN A 1 143 ? -0.628 9.825 -19.913 1.00 97.25 143 GLN A C 1
ATOM 1150 O O . GLN A 1 143 ? -1.047 8.712 -19.636 1.00 97.25 143 GLN A O 1
ATOM 1155 N N . SER A 1 144 ? 0.006 10.079 -21.066 1.00 97.88 144 SER A N 1
ATOM 1156 C CA . SER A 1 144 ? 0.226 9.041 -22.087 1.00 97.88 144 SER A CA 1
ATOM 1157 C C . SER A 1 144 ? 1.026 7.865 -21.532 1.00 97.88 144 SER A C 1
ATOM 1159 O O . SER A 1 144 ? 0.650 6.727 -21.749 1.00 97.88 144 SER A O 1
ATOM 1161 N N . MET A 1 145 ? 2.092 8.125 -20.765 1.00 97.62 145 MET A N 1
ATOM 1162 C CA . MET A 1 145 ? 2.894 7.052 -20.162 1.00 97.62 145 MET A CA 1
ATOM 1163 C C . MET A 1 145 ? 2.083 6.215 -19.169 1.00 97.62 145 MET A C 1
ATOM 1165 O O . MET A 1 145 ? 2.277 5.005 -19.093 1.00 97.62 145 MET A O 1
ATOM 1169 N N . VAL A 1 146 ? 1.190 6.856 -18.410 1.00 98.31 146 VAL A N 1
ATOM 1170 C CA . VAL A 1 146 ? 0.273 6.169 -17.493 1.00 98.31 146 VAL A CA 1
ATOM 1171 C C . VAL A 1 146 ? -0.714 5.310 -18.276 1.00 98.31 146 VAL A C 1
ATOM 1173 O O . VAL A 1 146 ? -0.828 4.118 -18.003 1.00 98.31 146 VAL A O 1
ATOM 1176 N N . ASP A 1 147 ? -1.388 5.894 -19.266 1.00 98.50 147 ASP A N 1
ATOM 1177 C CA . ASP A 1 147 ? -2.401 5.213 -20.072 1.00 98.50 147 ASP A CA 1
ATOM 1178 C C . ASP A 1 147 ? -1.797 4.022 -20.834 1.00 98.50 147 ASP A C 1
ATOM 1180 O O . ASP A 1 147 ? -2.382 2.938 -20.850 1.00 98.50 147 AS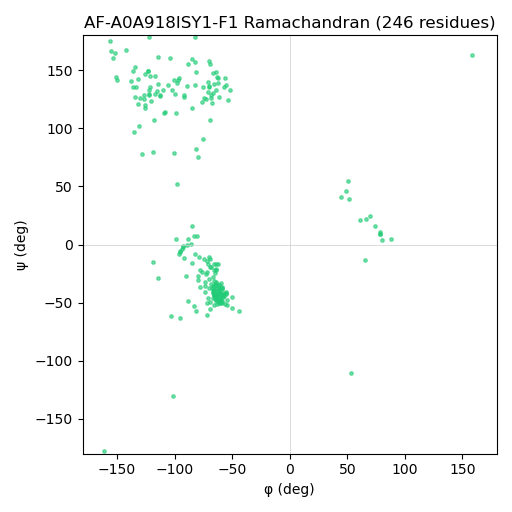P A O 1
ATOM 1184 N N . ASP A 1 148 ? -0.599 4.193 -21.401 1.00 98.38 148 ASP A N 1
ATOM 1185 C CA . ASP A 1 148 ? 0.135 3.147 -22.115 1.00 98.38 148 ASP A CA 1
ATOM 1186 C C . ASP A 1 148 ? 0.536 2.000 -21.176 1.00 98.38 148 ASP A C 1
ATOM 1188 O O . ASP A 1 148 ? 0.357 0.832 -21.521 1.00 98.38 148 ASP A O 1
ATOM 1192 N N . ALA A 1 149 ? 1.033 2.308 -19.973 1.00 98.44 149 ALA A N 1
ATOM 1193 C CA . ALA A 1 149 ? 1.401 1.292 -18.989 1.00 98.44 149 ALA A CA 1
ATOM 1194 C C . ALA A 1 149 ? 0.181 0.512 -18.477 1.00 98.44 149 ALA A C 1
ATOM 1196 O O . ALA A 1 149 ? 0.229 -0.715 -18.396 1.00 98.44 149 ALA A O 1
ATOM 1197 N N . ILE A 1 150 ? -0.928 1.202 -18.186 1.00 98.62 150 ILE A N 1
ATOM 1198 C CA . ILE A 1 150 ? -2.191 0.562 -17.796 1.00 98.62 150 ILE A CA 1
ATOM 1199 C C . ILE A 1 150 ? -2.694 -0.333 -18.931 1.00 98.62 150 ILE A C 1
ATOM 1201 O O . ILE A 1 150 ? -3.040 -1.488 -18.696 1.00 98.62 150 ILE A O 1
ATOM 1205 N N . SER A 1 151 ? -2.718 0.176 -20.163 1.00 98.62 151 SER A N 1
ATOM 1206 C CA . SER A 1 151 ? -3.158 -0.581 -21.336 1.00 98.62 151 SER A CA 1
ATOM 1207 C C . SER A 1 151 ? -2.309 -1.839 -21.551 1.00 98.62 151 SER A C 1
ATOM 1209 O O . SER A 1 151 ? -2.865 -2.919 -21.754 1.00 98.62 151 SER A O 1
ATOM 1211 N N . ASP A 1 152 ? -0.980 -1.736 -21.431 1.00 98.62 152 ASP A N 1
ATOM 1212 C CA . ASP A 1 152 ? -0.073 -2.882 -21.551 1.00 98.62 152 ASP A CA 1
ATOM 1213 C C . ASP A 1 152 ? -0.358 -3.944 -20.482 1.00 98.62 152 ASP A C 1
ATOM 1215 O O . ASP A 1 152 ? -0.591 -5.097 -20.846 1.00 98.62 152 ASP A O 1
ATOM 1219 N N . ILE A 1 153 ? -0.444 -3.565 -19.200 1.00 98.69 153 ILE A N 1
ATOM 1220 C CA . ILE A 1 153 ? -0.746 -4.499 -18.100 1.00 98.69 153 ILE A CA 1
ATOM 1221 C C . ILE A 1 153 ? -2.111 -5.167 -18.320 1.00 98.69 153 ILE A C 1
ATOM 1223 O O . ILE A 1 153 ? -2.218 -6.395 -18.292 1.00 98.69 153 ILE A O 1
ATOM 1227 N N . LYS A 1 154 ? -3.158 -4.382 -18.616 1.00 98.38 154 LYS A N 1
ATOM 1228 C CA . LYS A 1 154 ? -4.512 -4.909 -18.860 1.00 98.38 154 LYS A CA 1
ATOM 1229 C C . LYS A 1 154 ? -4.558 -5.845 -20.068 1.00 98.38 154 LYS A C 1
ATOM 1231 O O . LYS A 1 154 ? -5.299 -6.828 -20.045 1.00 98.38 154 LYS A O 1
ATOM 1236 N N . SER A 1 155 ? -3.760 -5.585 -21.106 1.00 98.56 155 SER A N 1
ATO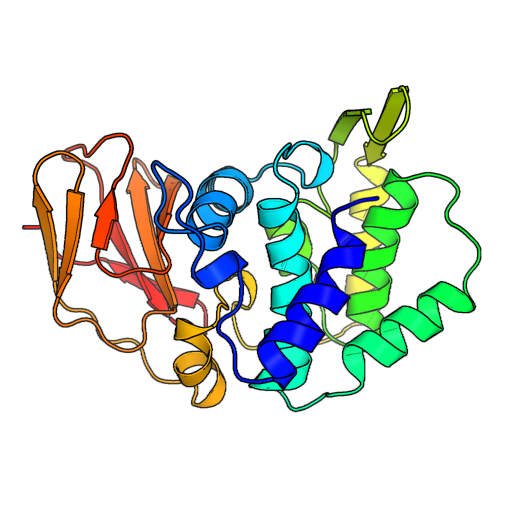M 1237 C CA . SER A 1 155 ? -3.720 -6.420 -22.314 1.00 98.56 155 SER A CA 1
ATOM 1238 C C . SER A 1 155 ? -3.214 -7.844 -22.062 1.00 98.56 155 SER A C 1
ATOM 1240 O O . SER A 1 155 ? -3.530 -8.743 -22.842 1.00 98.56 155 SER A O 1
ATOM 1242 N N . LYS A 1 156 ? -2.472 -8.073 -20.969 1.00 98.50 156 LYS A N 1
ATOM 1243 C CA . LYS A 1 156 ? -1.978 -9.406 -20.589 1.00 98.50 156 LYS A CA 1
ATOM 1244 C C . LYS A 1 156 ? -3.082 -10.323 -20.067 1.00 98.50 156 LYS A C 1
ATOM 1246 O O . LYS A 1 156 ? -2.941 -11.540 -20.137 1.00 98.50 156 LYS A O 1
ATOM 1251 N N . GLY A 1 157 ? -4.176 -9.756 -19.552 1.00 98.38 157 GLY A N 1
ATOM 1252 C CA . GLY A 1 157 ? -5.276 -10.525 -18.968 1.00 98.38 157 GLY A CA 1
ATOM 1253 C C . GLY A 1 157 ? -4.925 -11.215 -17.645 1.00 98.38 157 GLY A C 1
ATOM 1254 O O . GLY A 1 157 ? -5.546 -12.223 -17.312 1.00 98.38 157 GLY A O 1
ATOM 1255 N N . TYR A 1 158 ? -3.937 -10.701 -16.905 1.00 98.56 158 TYR A N 1
ATOM 1256 C CA . TYR A 1 158 ? -3.597 -11.206 -15.575 1.00 98.56 158 TYR A CA 1
ATOM 1257 C C . TYR A 1 158 ? -4.752 -10.992 -14.578 1.00 98.56 158 TYR A C 1
ATOM 1259 O O . TYR A 1 158 ? -5.489 -10.007 -14.691 1.00 98.56 158 TYR A O 1
ATOM 1267 N N . PRO A 1 159 ? -4.927 -11.883 -13.586 1.00 98.19 159 PRO A N 1
ATOM 1268 C CA . PRO A 1 159 ? -5.879 -11.658 -12.506 1.00 98.19 159 PRO A CA 1
ATOM 1269 C C . PRO A 1 159 ? -5.442 -10.485 -11.620 1.00 98.19 159 PRO A C 1
ATOM 1271 O O . PRO A 1 159 ? -4.252 -10.265 -11.401 1.00 98.19 159 PRO A O 1
ATOM 1274 N N . ALA A 1 160 ? -6.411 -9.758 -11.064 1.00 97.44 160 ALA A N 1
ATOM 1275 C CA . ALA A 1 160 ? -6.149 -8.806 -9.989 1.00 97.44 160 ALA A CA 1
ATOM 1276 C C . ALA A 1 160 ? -5.766 -9.547 -8.687 1.00 97.44 160 ALA A C 1
ATOM 1278 O O . ALA A 1 160 ? -6.179 -10.698 -8.501 1.00 97.44 160 ALA A O 1
ATOM 1279 N N . PRO A 1 161 ? -5.021 -8.908 -7.765 1.00 96.38 161 PRO A N 1
ATOM 1280 C CA . PRO A 1 161 ? -4.744 -9.472 -6.449 1.00 96.38 161 PRO A CA 1
ATOM 1281 C C . PRO A 1 161 ? -6.033 -9.833 -5.699 1.00 96.38 161 PRO A C 1
ATOM 1283 O O . PRO A 1 161 ? -6.975 -9.048 -5.646 1.00 96.38 161 PRO A O 1
ATOM 1286 N N . GLU A 1 162 ? -6.058 -10.993 -5.036 1.00 91.38 162 GLU A N 1
ATOM 1287 C CA . GLU A 1 162 ? -7.194 -11.392 -4.182 1.00 91.38 162 GLU A CA 1
ATOM 1288 C C . GLU A 1 162 ? -7.310 -10.558 -2.891 1.00 91.38 162 GLU A C 1
ATOM 1290 O O . GLU A 1 162 ? -8.275 -10.699 -2.142 1.00 91.38 162 GLU A O 1
ATOM 1295 N N . MET A 1 163 ? -6.290 -9.756 -2.574 1.00 97.06 163 MET A N 1
ATOM 1296 C CA . MET A 1 163 ? -6.168 -9.015 -1.319 1.00 97.06 163 MET A CA 1
ATOM 1297 C C . MET A 1 163 ? -5.704 -7.589 -1.603 1.00 97.06 163 MET A C 1
ATOM 1299 O O . MET A 1 163 ? -4.918 -7.359 -2.523 1.00 97.06 163 MET A O 1
ATOM 1303 N N . GLN A 1 164 ? -6.118 -6.655 -0.755 1.00 97.19 164 GLN A N 1
ATOM 1304 C CA . GLN A 1 164 ? -5.737 -5.247 -0.814 1.00 97.19 164 GLN A CA 1
ATOM 1305 C C . GLN A 1 164 ? -4.340 -5.053 -0.211 1.00 97.19 164 GLN A C 1
ATOM 1307 O O . GLN A 1 164 ? -4.169 -4.607 0.928 1.00 97.19 164 GLN A O 1
ATOM 1312 N N . LEU A 1 165 ? -3.310 -5.449 -0.965 1.00 97.31 165 LEU A N 1
ATOM 1313 C CA . LEU A 1 165 ? -1.918 -5.418 -0.510 1.00 97.31 165 LEU A CA 1
ATOM 1314 C C . LEU A 1 165 ? -1.388 -4.009 -0.179 1.00 97.31 165 LEU A C 1
ATOM 1316 O O . LEU A 1 165 ? -0.401 -3.901 0.544 1.00 97.31 165 LEU A O 1
ATOM 1320 N N . GLN A 1 166 ? -2.046 -2.931 -0.618 1.00 98.31 166 GLN A N 1
ATOM 1321 C CA . GLN A 1 166 ? -1.728 -1.562 -0.194 1.00 98.31 166 GLN A CA 1
ATOM 1322 C C . GLN A 1 166 ? -1.969 -1.321 1.307 1.00 98.31 166 GLN A C 1
ATOM 1324 O O . GLN A 1 166 ? -1.414 -0.376 1.864 1.00 98.31 166 GLN A O 1
ATOM 1329 N N . PHE A 1 167 ? -2.723 -2.194 1.989 1.00 98.38 167 PHE A N 1
ATOM 1330 C CA . PHE A 1 167 ? -2.899 -2.182 3.449 1.00 98.38 167 PHE A CA 1
ATOM 1331 C C . PHE A 1 167 ? -2.007 -3.192 4.188 1.00 98.38 167 PHE A C 1
ATOM 1333 O O . PHE A 1 167 ? -2.120 -3.357 5.406 1.00 98.38 167 PHE A O 1
ATOM 1340 N N . LEU A 1 168 ? -1.114 -3.887 3.480 1.00 98.44 168 LEU A N 1
ATOM 1341 C CA . LEU A 1 168 ? -0.218 -4.864 4.087 1.00 98.44 168 LEU A CA 1
ATOM 1342 C C . LEU A 1 168 ? 0.916 -4.172 4.859 1.00 98.44 168 LEU A C 1
ATOM 1344 O O . LEU A 1 168 ? 1.538 -3.232 4.375 1.00 98.44 168 LEU A O 1
ATOM 1348 N N . HIS A 1 169 ? 1.197 -4.660 6.060 1.00 97.94 169 HIS A N 1
ATOM 1349 C CA . HIS A 1 169 ? 2.336 -4.287 6.897 1.00 97.94 169 HIS A CA 1
ATOM 1350 C C . HIS A 1 169 ? 2.629 -5.444 7.865 1.00 97.94 169 HIS A C 1
ATOM 1352 O O . HIS A 1 169 ? 1.880 -6.421 7.930 1.00 97.94 169 HIS A O 1
ATOM 1358 N N . GLU A 1 170 ? 3.699 -5.357 8.651 1.00 95.44 170 GLU A N 1
ATOM 1359 C CA . GLU A 1 170 ? 4.189 -6.451 9.500 1.00 95.44 170 GLU A CA 1
ATOM 1360 C C . GLU A 1 170 ? 3.096 -6.976 10.439 1.00 95.44 170 GLU A C 1
ATOM 1362 O O . GLU A 1 170 ? 2.835 -8.178 10.486 1.00 95.44 170 GLU A O 1
ATOM 1367 N N . GLN A 1 171 ? 2.392 -6.073 11.129 1.00 95.25 171 GLN A N 1
ATOM 1368 C CA . GLN A 1 171 ? 1.324 -6.447 12.067 1.00 95.25 171 GLN A CA 1
ATOM 1369 C C . GLN A 1 171 ? 0.067 -7.037 11.393 1.00 95.25 171 GLN A C 1
ATOM 1371 O O . GLN A 1 171 ? -0.707 -7.718 12.063 1.00 95.25 171 GLN A O 1
ATOM 1376 N N . SER A 1 172 ? -0.149 -6.820 10.087 1.00 97.62 172 SER A N 1
ATOM 1377 C CA . SER A 1 172 ? -1.289 -7.392 9.354 1.00 97.62 172 SER A CA 1
ATOM 1378 C C . SER A 1 172 ? -0.950 -8.701 8.629 1.00 97.62 172 SER A C 1
ATOM 1380 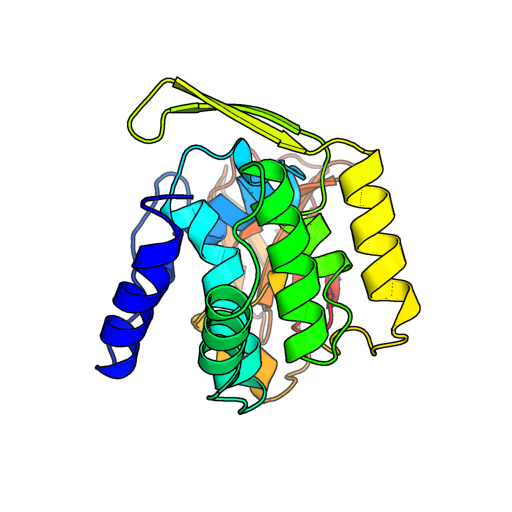O O . SER A 1 172 ? -1.862 -9.388 8.172 1.00 97.62 172 SER A O 1
ATOM 1382 N N . LEU A 1 173 ? 0.319 -9.136 8.604 1.00 96.94 173 LEU A N 1
ATOM 1383 C CA . LEU A 1 173 ? 0.758 -10.365 7.921 1.00 96.94 173 LEU A CA 1
ATOM 1384 C C . LEU A 1 173 ? -0.084 -11.595 8.268 1.00 96.94 173 LEU A C 1
ATOM 1386 O O . LEU A 1 173 ? -0.455 -12.363 7.382 1.00 96.94 173 LEU A O 1
ATOM 1390 N N . ASN A 1 174 ? -0.387 -11.801 9.552 1.00 96.50 174 ASN A N 1
ATOM 1391 C CA . ASN A 1 174 ? -1.171 -12.957 9.980 1.00 96.50 174 ASN A CA 1
ATOM 1392 C C . ASN A 1 174 ? -2.615 -12.901 9.454 1.00 96.50 174 ASN A C 1
ATOM 1394 O O . ASN A 1 174 ? -3.175 -13.936 9.096 1.00 96.50 174 ASN A O 1
ATOM 1398 N N . THR A 1 175 ? -3.199 -11.705 9.373 1.00 97.31 175 THR A N 1
ATOM 1399 C CA . THR A 1 175 ? -4.528 -11.483 8.790 1.00 97.31 175 THR A CA 1
ATOM 1400 C C . THR A 1 175 ? -4.537 -11.859 7.310 1.00 97.31 175 THR A C 1
ATOM 1402 O O . THR A 1 175 ? -5.404 -12.621 6.891 1.00 97.31 175 THR A O 1
ATOM 1405 N N . PHE A 1 176 ? -3.546 -11.395 6.541 1.00 98.31 176 PHE A N 1
ATOM 1406 C CA . PHE A 1 176 ? -3.439 -11.680 5.106 1.00 98.31 176 PHE A CA 1
ATOM 1407 C C . PHE A 1 176 ? -3.156 -13.163 4.829 1.00 98.31 176 PHE A C 1
ATOM 1409 O O . PHE A 1 176 ? -3.841 -13.780 4.019 1.00 98.31 176 PHE A O 1
ATOM 1416 N N . LYS A 1 177 ? -2.208 -13.776 5.553 1.00 97.94 177 LYS A N 1
ATOM 1417 C CA . LYS A 1 177 ? -1.869 -15.206 5.408 1.00 97.94 177 LYS A CA 1
ATOM 1418 C C . LYS A 1 177 ? -3.055 -16.128 5.653 1.00 97.94 177 LYS A C 1
ATOM 1420 O O . LYS A 1 177 ? -3.251 -17.094 4.924 1.00 97.94 177 LYS A O 1
ATOM 1425 N N . ASN A 1 178 ? -3.827 -15.839 6.698 1.00 97.62 178 ASN A N 1
ATOM 1426 C CA . ASN A 1 178 ? -4.936 -16.694 7.105 1.00 97.62 178 ASN A CA 1
ATOM 1427 C C . ASN A 1 178 ? -6.272 -16.278 6.491 1.00 97.62 178 ASN A C 1
ATOM 1429 O O . ASN A 1 178 ? -7.275 -16.925 6.789 1.00 97.62 178 ASN A O 1
ATOM 1433 N N . LYS A 1 179 ? -6.302 -15.203 5.687 1.00 97.31 179 LYS A N 1
ATOM 1434 C CA . LYS A 1 179 ? -7.537 -14.627 5.140 1.00 97.31 179 LYS A CA 1
ATOM 1435 C C . LYS A 1 179 ? -8.589 -14.433 6.243 1.00 97.31 179 LYS A C 1
ATOM 1437 O O . LYS A 1 179 ? -9.735 -14.868 6.138 1.00 97.31 179 LYS A O 1
ATOM 1442 N N . ALA A 1 180 ? -8.151 -13.873 7.372 1.00 96.38 180 ALA A N 1
ATOM 1443 C CA . ALA A 1 180 ? -8.954 -13.834 8.586 1.00 96.38 180 ALA A CA 1
ATOM 1444 C C . ALA A 1 180 ? -10.074 -12.789 8.465 1.00 96.38 180 ALA A C 1
ATOM 1446 O O . ALA A 1 180 ? -9.803 -11.621 8.194 1.00 96.38 180 ALA A O 1
ATOM 1447 N N . ALA A 1 181 ? -11.321 -13.211 8.697 1.00 97.25 181 ALA A N 1
ATOM 1448 C CA . ALA A 1 181 ? -12.497 -12.350 8.571 1.00 97.25 181 ALA A CA 1
ATOM 1449 C C . ALA A 1 181 ? -12.467 -11.176 9.561 1.00 97.25 181 ALA A C 1
ATOM 1451 O O . ALA A 1 181 ? -12.121 -11.351 10.739 1.00 97.25 181 ALA A O 1
ATOM 1452 N N . LEU A 1 182 ? -12.865 -9.995 9.086 1.00 98.50 182 LEU A N 1
ATOM 1453 C CA . LEU A 1 182 ? -12.933 -8.777 9.882 1.00 98.50 182 LEU A CA 1
ATOM 1454 C C . LEU A 1 182 ? -14.079 -8.862 10.903 1.00 98.50 182 LEU A C 1
ATOM 1456 O O . LEU A 1 182 ? -15.201 -9.252 10.592 1.00 98.50 182 LEU A O 1
ATOM 1460 N N . SER A 1 183 ? -13.814 -8.442 12.140 1.00 98.00 183 SER A N 1
ATOM 1461 C CA . SER A 1 183 ? -14.862 -8.207 13.140 1.00 98.00 183 SER A CA 1
ATOM 1462 C C . SER A 1 183 ? -14.606 -6.881 13.838 1.00 98.00 183 SER A C 1
ATOM 1464 O O . SER A 1 183 ? -13.510 -6.695 14.370 1.00 98.00 183 SER A O 1
ATOM 1466 N N . VAL A 1 184 ? -15.590 -5.982 13.874 1.00 98.19 184 VAL A N 1
ATOM 1467 C CA . VAL A 1 184 ? -15.419 -4.636 14.439 1.00 98.19 184 VAL A CA 1
ATOM 1468 C C . VAL A 1 184 ? -15.906 -4.516 15.878 1.00 98.19 184 VAL A C 1
ATOM 1470 O O . VAL A 1 184 ? -16.947 -5.055 16.253 1.00 98.19 184 VAL A O 1
ATOM 1473 N N . GLY A 1 185 ? -15.152 -3.758 16.670 1.00 97.62 185 GLY A N 1
ATOM 1474 C CA . GLY A 1 185 ? -15.572 -3.262 17.973 1.00 97.62 185 GLY A CA 1
ATOM 1475 C C . GLY A 1 185 ? -16.012 -1.798 17.903 1.00 97.62 185 GLY A C 1
ATOM 1476 O O . GLY A 1 185 ? -16.821 -1.420 17.058 1.00 97.62 185 GLY A O 1
ATOM 1477 N N . LYS A 1 186 ? -15.489 -0.963 18.806 1.00 98.12 186 LYS A N 1
ATOM 1478 C CA . LYS A 1 186 ? -15.844 0.463 18.917 1.00 98.12 186 LYS A CA 1
ATOM 1479 C C . LYS A 1 186 ? -14.628 1.370 18.799 1.00 98.12 186 LYS A C 1
ATOM 1481 O O . LYS A 1 186 ? -13.532 0.998 19.225 1.00 98.12 186 LYS A O 1
ATOM 1486 N N . ALA A 1 187 ? -14.862 2.563 18.266 1.00 98.44 187 ALA A N 1
ATOM 1487 C CA . ALA A 1 187 ? -13.914 3.664 18.278 1.00 98.44 187 ALA A CA 1
ATOM 1488 C C . ALA A 1 187 ? -14.252 4.624 19.424 1.00 98.44 187 ALA A C 1
ATOM 1490 O O . ALA A 1 187 ? -15.421 4.905 19.680 1.00 98.44 187 ALA A O 1
ATOM 1491 N N . TYR A 1 188 ? -13.226 5.116 20.107 1.00 98.38 188 TYR A N 1
ATOM 1492 C CA . TYR A 1 188 ? -13.331 6.108 21.171 1.00 98.38 188 TYR A CA 1
ATOM 1493 C C . TYR A 1 188 ? -12.490 7.318 20.797 1.00 98.38 188 TYR A C 1
ATOM 1495 O O . TYR A 1 188 ? -11.307 7.158 20.474 1.00 98.38 188 TYR A O 1
ATOM 1503 N N . VAL A 1 189 ? -13.082 8.507 20.857 1.00 97.69 189 VAL A N 1
ATOM 1504 C CA . VAL A 1 189 ? -12.414 9.753 20.464 1.00 97.69 189 VAL A CA 1
ATOM 1505 C C . VAL A 1 189 ? -12.199 10.639 21.684 1.00 97.69 189 VAL A C 1
ATOM 1507 O O . VAL A 1 189 ? -13.122 10.951 22.430 1.00 97.69 189 VAL A O 1
ATOM 1510 N N . SER A 1 190 ? -10.959 11.079 21.886 1.00 96.88 190 SER A N 1
ATOM 1511 C CA . SER A 1 190 ? -10.603 12.071 22.899 1.00 96.88 190 SER A CA 1
ATOM 1512 C C . SER A 1 190 ? -9.752 13.158 22.258 1.00 96.88 190 SER A C 1
ATOM 1514 O O . SER A 1 190 ? -8.560 12.967 22.004 1.00 96.88 190 SER A O 1
ATOM 1516 N N . ASN A 1 191 ? -10.378 14.302 21.971 1.00 94.81 191 ASN A N 1
ATOM 1517 C CA . ASN A 1 191 ? -9.814 15.359 21.130 1.00 94.81 191 ASN A CA 1
ATOM 1518 C C . ASN A 1 191 ? -9.365 14.796 19.768 1.00 94.81 191 ASN A C 1
ATOM 1520 O O . ASN A 1 191 ? -10.194 14.388 18.965 1.00 94.81 191 ASN A O 1
ATOM 1524 N N . THR A 1 192 ? -8.058 14.750 19.522 1.00 96.62 192 THR A N 1
ATOM 1525 C CA . THR A 1 192 ? -7.437 14.228 18.299 1.00 96.62 192 THR A CA 1
ATOM 1526 C C . THR A 1 192 ? -6.990 12.774 18.414 1.00 96.62 192 THR A C 1
ATOM 1528 O O . THR A 1 192 ? -6.527 12.197 17.434 1.00 96.62 192 THR A O 1
ATOM 1531 N N . LYS A 1 193 ? -7.087 12.162 19.597 1.00 98.00 193 LYS A N 1
ATOM 1532 C CA . LYS A 1 193 ? -6.666 10.779 19.814 1.00 98.00 193 LYS A CA 1
ATOM 1533 C C . LYS A 1 193 ? -7.835 9.831 19.592 1.00 98.00 193 LYS A C 1
ATOM 1535 O O . LYS A 1 193 ? -8.865 9.956 20.254 1.00 98.00 193 LYS A O 1
ATOM 1540 N N . ILE A 1 194 ? -7.630 8.838 18.735 1.00 98.56 194 ILE A N 1
ATOM 1541 C CA . ILE A 1 194 ? -8.566 7.742 18.495 1.00 98.56 194 ILE A CA 1
ATOM 1542 C C . ILE A 1 194 ? -8.018 6.476 19.148 1.00 98.56 194 ILE A C 1
ATOM 1544 O O . ILE A 1 194 ? -6.820 6.194 19.111 1.00 98.56 194 ILE A O 1
ATOM 1548 N N . THR A 1 195 ? -8.896 5.720 19.799 1.00 98.69 195 THR A N 1
ATOM 1549 C CA . THR A 1 195 ? -8.594 4.399 20.355 1.00 98.69 195 THR A CA 1
ATOM 1550 C C . THR A 1 195 ? -9.653 3.407 19.907 1.00 98.69 195 THR A C 1
ATOM 1552 O O . THR A 1 195 ? -10.844 3.621 20.113 1.00 98.69 195 THR A O 1
ATOM 1555 N N . ILE A 1 196 ? -9.214 2.307 19.314 1.00 98.50 196 ILE A N 1
ATOM 1556 C CA . ILE A 1 196 ? -10.048 1.211 18.843 1.00 98.50 196 ILE A CA 1
ATOM 1557 C C . ILE A 1 196 ? -9.969 0.057 19.841 1.00 98.50 196 ILE A C 1
ATOM 1559 O O . ILE A 1 196 ? -8.884 -0.328 20.275 1.00 98.50 196 ILE A O 1
ATOM 1563 N N . SER A 1 197 ? -11.119 -0.509 20.210 1.00 98.00 197 SER A N 1
ATOM 1564 C CA . SER A 1 197 ? -11.191 -1.665 21.107 1.00 98.00 197 SER A CA 1
ATOM 1565 C C . SER A 1 197 ? -12.219 -2.680 20.627 1.00 98.00 197 SER A C 1
ATOM 1567 O O . SER A 1 197 ? -13.300 -2.305 20.174 1.00 98.00 197 SER A O 1
ATOM 1569 N N . GLY A 1 198 ? -11.888 -3.966 20.755 1.00 97.69 198 GLY A N 1
ATOM 1570 C CA . GLY A 1 198 ? -12.756 -5.081 20.365 1.00 97.69 198 GLY A CA 1
ATOM 1571 C C . GLY A 1 198 ? -12.788 -5.384 18.865 1.00 97.69 198 GLY A C 1
ATOM 1572 O O . GLY A 1 198 ? -13.616 -6.183 18.444 1.00 97.69 198 GLY A O 1
ATOM 1573 N N . THR A 1 199 ? -11.914 -4.765 18.066 1.00 98.06 199 THR A N 1
ATOM 1574 C CA . THR A 1 199 ? -11.741 -5.106 16.648 1.00 98.06 199 THR A CA 1
ATOM 1575 C C . THR A 1 199 ? -10.688 -6.200 16.498 1.00 98.06 199 THR A C 1
ATOM 1577 O O . THR A 1 199 ? -9.628 -6.122 17.115 1.00 98.06 199 THR A O 1
ATOM 1580 N N . ASN A 1 200 ? -10.960 -7.191 15.651 1.00 97.81 200 ASN A N 1
ATOM 1581 C CA . ASN A 1 200 ? -10.007 -8.233 15.268 1.00 97.81 200 ASN A CA 1
ATOM 1582 C C . ASN A 1 200 ? -9.837 -8.237 13.751 1.00 97.81 200 ASN A C 1
ATOM 1584 O O . ASN A 1 200 ? -10.794 -7.961 13.028 1.00 97.81 200 ASN A O 1
ATOM 1588 N N . ASN A 1 201 ? -8.641 -8.610 13.292 1.00 97.88 201 ASN A N 1
ATOM 1589 C CA . ASN A 1 201 ? -8.328 -8.845 11.878 1.00 97.88 201 ASN A CA 1
ATOM 1590 C C . ASN A 1 201 ? -8.517 -7.622 10.956 1.00 97.88 201 ASN A C 1
ATOM 1592 O O . ASN A 1 201 ? -8.628 -7.777 9.744 1.00 97.88 201 ASN A O 1
ATOM 1596 N N . ALA A 1 202 ? -8.517 -6.403 11.502 1.00 98.44 202 ALA A N 1
ATOM 1597 C CA . ALA A 1 202 ? -8.367 -5.204 10.685 1.00 98.44 202 ALA A CA 1
ATOM 1598 C C . ALA A 1 202 ? -6.925 -5.110 10.170 1.00 98.44 202 ALA A C 1
ATOM 1600 O O . ALA A 1 202 ? -5.980 -5.247 10.949 1.00 98.44 202 ALA A O 1
ATOM 1601 N N . ALA A 1 203 ? -6.770 -4.874 8.870 1.00 98.44 203 ALA A N 1
ATOM 1602 C CA . ALA A 1 203 ? -5.515 -4.453 8.270 1.00 98.44 203 ALA A CA 1
ATOM 1603 C C . ALA A 1 203 ? -5.222 -2.996 8.648 1.00 98.44 203 ALA A C 1
ATOM 1605 O O . ALA A 1 203 ? -4.166 -2.705 9.187 1.00 98.44 203 ALA A O 1
ATOM 1606 N N . VAL A 1 204 ? -6.183 -2.088 8.456 1.00 98.75 204 VAL A N 1
ATOM 1607 C CA . VAL A 1 204 ? -6.034 -0.666 8.810 1.00 98.75 204 VAL A CA 1
ATOM 1608 C C . VAL A 1 204 ? -7.332 -0.077 9.361 1.00 98.75 204 VAL A C 1
ATOM 1610 O O . VAL A 1 204 ? -8.414 -0.656 9.228 1.00 98.75 204 VAL A O 1
ATOM 1613 N N . TYR A 1 205 ? -7.218 1.110 9.950 1.00 98.81 205 TYR A N 1
ATOM 1614 C CA . TYR A 1 205 ? -8.322 1.971 10.355 1.00 98.81 205 TYR A CA 1
ATOM 1615 C C . TYR A 1 205 ? -8.308 3.252 9.531 1.00 98.81 205 TYR A C 1
ATOM 1617 O O . TYR A 1 205 ? -7.245 3.825 9.307 1.00 98.81 205 TYR A O 1
ATOM 1625 N N . GLN A 1 206 ? -9.473 3.719 9.098 1.00 98.75 206 GLN A N 1
ATOM 1626 C CA . GLN A 1 206 ? -9.600 4.919 8.274 1.00 98.75 206 GLN A CA 1
ATOM 1627 C C . GLN A 1 206 ? -10.497 5.945 8.955 1.00 98.75 206 GLN A C 1
ATOM 1629 O O . GLN A 1 206 ? -11.592 5.602 9.400 1.00 98.75 206 GLN A O 1
ATOM 1634 N N . GLN A 1 207 ? -10.053 7.199 8.986 1.00 98.62 207 GLN A N 1
ATOM 1635 C CA . GLN A 1 207 ? -10.916 8.348 9.237 1.00 98.62 207 GLN A CA 1
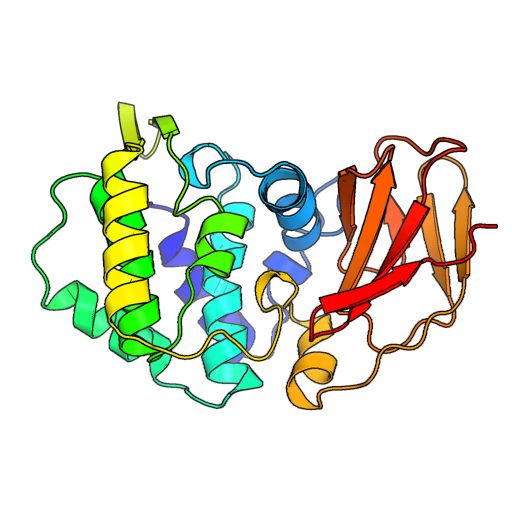ATOM 1636 C C . GLN A 1 207 ? -11.419 8.877 7.897 1.00 98.62 207 GLN A C 1
ATOM 1638 O O . GLN A 1 207 ? -10.628 9.146 6.991 1.00 98.62 207 GLN A O 1
ATOM 1643 N N . GLU A 1 208 ? -12.729 9.046 7.780 1.00 98.56 208 GLU A N 1
ATOM 1644 C CA . GLU A 1 208 ? -13.385 9.600 6.603 1.00 98.56 208 GLU A CA 1
ATOM 1645 C C . GLU A 1 208 ? -14.189 10.841 6.985 1.00 98.56 208 GLU A C 1
ATOM 1647 O O . GLU A 1 208 ? -14.927 10.816 7.969 1.00 98.56 208 GLU A O 1
ATOM 1652 N N . ARG A 1 209 ? -14.079 11.893 6.171 1.00 97.94 209 ARG A N 1
ATOM 1653 C CA . ARG A 1 209 ? -14.899 13.105 6.248 1.00 97.94 209 ARG A CA 1
ATOM 1654 C C . ARG A 1 209 ? -15.516 13.367 4.883 1.00 97.94 209 ARG A C 1
ATOM 1656 O O . ARG A 1 209 ? -14.808 13.368 3.879 1.00 97.94 209 ARG A O 1
ATOM 1663 N N . ASP A 1 210 ? -16.831 13.567 4.846 1.00 96.81 210 ASP A N 1
ATOM 1664 C CA . ASP A 1 210 ? -17.585 13.905 3.629 1.00 96.81 210 ASP A CA 1
ATOM 1665 C C . ASP A 1 210 ? -17.319 12.957 2.438 1.00 96.81 210 ASP A C 1
ATOM 1667 O O . ASP A 1 210 ? -17.217 13.378 1.287 1.00 96.81 210 ASP A O 1
ATOM 1671 N N . GLY A 1 211 ? -17.188 11.655 2.717 1.00 96.25 211 GLY A N 1
ATOM 1672 C CA . GLY A 1 211 ? -16.930 10.627 1.703 1.00 96.25 211 GLY A CA 1
ATOM 1673 C C . GLY A 1 211 ? -15.468 10.514 1.257 1.00 96.25 211 GLY A C 1
ATOM 1674 O O . GLY A 1 211 ? -15.171 9.726 0.360 1.00 96.25 211 GLY A O 1
ATOM 1675 N N . LYS A 1 212 ? -14.547 11.275 1.860 1.00 97.44 212 LYS A N 1
ATOM 1676 C CA . LYS A 1 212 ? -13.110 11.214 1.575 1.00 97.44 212 LYS A CA 1
ATOM 1677 C C . LYS A 1 212 ? -12.343 10.662 2.773 1.00 97.44 212 LYS A C 1
ATOM 1679 O O . LYS A 1 212 ? -12.466 11.173 3.883 1.00 97.44 212 LYS A O 1
ATOM 1684 N N . VAL A 1 213 ? -11.504 9.653 2.541 1.00 98.44 213 VAL A N 1
ATOM 1685 C CA . VAL A 1 213 ? -10.537 9.185 3.544 1.00 98.44 213 VAL A CA 1
ATOM 1686 C C . VAL A 1 213 ? -9.473 10.264 3.745 1.00 98.44 213 VAL A C 1
ATOM 1688 O O . VAL A 1 213 ? -8.873 10.731 2.780 1.00 98.44 213 VAL A O 1
ATOM 1691 N N . ILE A 1 214 ? -9.266 10.679 4.994 1.00 98.19 214 ILE A N 1
ATOM 1692 C CA . ILE A 1 214 ? -8.346 11.769 5.365 1.00 98.19 214 ILE A CA 1
ATOM 1693 C C . ILE A 1 214 ? -7.209 11.322 6.289 1.00 98.19 214 ILE A C 1
ATOM 1695 O O . ILE A 1 214 ? -6.224 12.041 6.416 1.00 98.19 214 ILE A O 1
ATOM 1699 N N . HIS A 1 215 ? -7.320 10.144 6.908 1.00 98.69 215 HIS A N 1
ATOM 1700 C CA . HIS A 1 215 ? -6.260 9.529 7.714 1.00 98.69 215 HIS A CA 1
ATOM 1701 C C . HIS A 1 215 ? -6.381 8.013 7.644 1.00 98.69 215 HIS A C 1
ATOM 1703 O O . HIS A 1 215 ? -7.495 7.484 7.685 1.00 98.69 215 HIS A O 1
ATOM 1709 N N . ILE A 1 216 ? -5.254 7.308 7.578 1.00 98.75 216 ILE A N 1
ATOM 1710 C CA . ILE A 1 216 ? -5.219 5.842 7.601 1.00 98.75 216 ILE A CA 1
ATOM 1711 C C . ILE A 1 216 ? -4.168 5.396 8.611 1.00 98.75 216 ILE A C 1
ATOM 1713 O O . ILE A 1 216 ? -2.995 5.717 8.456 1.00 98.75 216 ILE A O 1
ATOM 1717 N N . SER A 1 217 ? -4.574 4.625 9.621 1.00 98.56 217 SER A N 1
ATOM 1718 C CA . SER A 1 217 ? -3.669 4.088 10.637 1.00 98.56 217 SER A CA 1
ATOM 1719 C C . SER A 1 217 ? -3.575 2.557 10.593 1.00 98.56 217 SER A C 1
ATOM 1721 O O . SER A 1 217 ? -4.604 1.881 10.625 1.00 98.56 217 SER A O 1
ATOM 1723 N N . PRO A 1 218 ? -2.358 1.982 10.617 1.00 98.12 218 PRO A N 1
ATOM 1724 C CA . PRO A 1 218 ? -2.119 0.557 10.842 1.00 98.12 218 PRO A CA 1
ATOM 1725 C C . PRO A 1 218 ? -2.163 0.177 12.334 1.00 98.12 218 PRO A C 1
ATOM 1727 O O . PRO A 1 218 ? -1.760 -0.927 12.712 1.00 98.12 218 PRO A O 1
ATOM 1730 N N . ARG A 1 219 ? -2.552 1.102 13.225 1.00 98.06 219 ARG A N 1
ATOM 1731 C CA . ARG A 1 219 ? -2.570 0.916 14.682 1.00 98.06 219 ARG A CA 1
ATOM 1732 C C . ARG A 1 219 ? -3.945 1.229 15.250 1.00 98.06 219 ARG A C 1
ATOM 1734 O O . ARG A 1 219 ? -4.642 2.125 14.802 1.00 98.06 219 ARG A O 1
ATOM 1741 N N . ALA A 1 220 ? -4.317 0.511 16.306 1.00 98.06 220 ALA A N 1
ATOM 1742 C CA . ALA A 1 220 ? -5.579 0.730 17.013 1.00 98.06 220 ALA A CA 1
ATOM 1743 C C . ALA A 1 220 ? -5.593 2.027 17.845 1.00 98.06 220 ALA A C 1
ATOM 1745 O O . ALA A 1 220 ? -6.650 2.454 18.297 1.00 98.06 220 ALA A O 1
ATOM 1746 N N . ILE A 1 221 ? -4.435 2.643 18.087 1.00 98.31 221 ILE A N 1
ATOM 1747 C CA . ILE A 1 221 ? -4.314 3.915 18.800 1.00 98.31 221 ILE A CA 1
ATOM 1748 C C . ILE A 1 221 ? -3.533 4.858 17.902 1.00 98.31 221 ILE A C 1
ATOM 1750 O O . ILE A 1 221 ? -2.391 4.560 17.566 1.00 98.31 221 ILE A O 1
ATOM 1754 N N . PHE A 1 222 ? -4.131 5.981 17.525 1.00 98.31 222 PHE A N 1
ATOM 1755 C CA . PHE A 1 222 ? -3.519 6.943 16.613 1.00 98.31 222 PHE A CA 1
ATOM 1756 C C . PHE A 1 222 ? -4.032 8.356 16.868 1.00 98.31 222 PHE A C 1
ATOM 1758 O O . PHE A 1 222 ? -5.019 8.557 17.583 1.00 98.31 222 PHE A O 1
ATOM 1765 N N . THR A 1 223 ? -3.319 9.336 16.321 1.00 98.12 223 THR A N 1
ATOM 1766 C CA . THR A 1 223 ? -3.655 10.755 16.450 1.00 98.12 223 THR A CA 1
ATOM 1767 C C . THR A 1 223 ? -3.957 11.317 15.072 1.00 98.12 223 THR A C 1
ATOM 1769 O O . THR A 1 223 ? -3.165 11.145 14.153 1.00 98.12 223 THR A O 1
ATOM 1772 N N . VAL A 1 224 ? -5.091 11.997 14.943 1.00 97.88 224 VAL A N 1
ATOM 1773 C CA . VAL A 1 224 ? -5.522 12.663 13.708 1.00 97.88 224 VAL A CA 1
ATOM 1774 C C . VAL A 1 224 ? -5.322 14.171 13.809 1.00 97.88 224 VAL A C 1
ATOM 1776 O O . VAL A 1 224 ? -5.218 14.718 14.907 1.00 97.88 224 VAL A O 1
ATOM 1779 N N . ALA A 1 225 ? -5.280 14.873 12.676 1.00 96.19 225 ALA A N 1
ATOM 1780 C CA . ALA A 1 225 ? -5.119 16.329 12.670 1.00 96.19 225 ALA A CA 1
ATOM 1781 C C . ALA A 1 225 ? -6.273 17.043 13.401 1.00 96.19 225 ALA A C 1
ATOM 1783 O O . ALA A 1 225 ? -6.050 17.943 14.212 1.00 96.19 225 ALA A O 1
ATOM 1784 N N . ASN A 1 226 ? -7.508 16.614 13.138 1.00 96.94 226 ASN A N 1
ATOM 1785 C CA . ASN A 1 226 ? -8.713 17.028 13.844 1.00 96.94 226 ASN A CA 1
ATOM 1786 C C . ASN A 1 226 ? -9.779 15.923 13.772 1.00 96.94 226 ASN A C 1
ATOM 1788 O O . ASN A 1 226 ? -9.706 15.054 12.905 1.00 96.94 226 ASN A O 1
ATOM 1792 N N . PHE A 1 227 ? -10.761 15.970 14.674 1.00 97.44 227 PHE A N 1
ATOM 1793 C CA . PHE A 1 227 ? -11.941 15.108 14.624 1.00 97.44 227 PHE A CA 1
ATOM 1794 C C . PHE A 1 227 ? -13.212 15.964 14.671 1.00 97.44 227 PHE A C 1
ATOM 1796 O O . PHE A 1 227 ? -13.374 16.786 15.576 1.00 97.44 227 PHE A O 1
ATOM 1803 N N . GLU A 1 228 ? -14.088 15.792 13.688 1.00 96.56 228 GLU A N 1
ATOM 1804 C CA . GLU A 1 228 ? -15.331 16.544 13.498 1.00 96.56 228 GLU A CA 1
ATOM 1805 C C . GLU A 1 228 ? -16.559 15.634 13.655 1.00 96.56 228 GLU A C 1
ATOM 1807 O O . GLU A 1 228 ? -16.468 14.412 13.591 1.00 96.56 228 GLU A O 1
ATOM 1812 N N . SER A 1 229 ? -17.739 16.211 13.895 1.00 94.38 229 SER A N 1
ATOM 1813 C CA . SER A 1 229 ? -18.952 15.428 14.184 1.00 94.38 229 SER A CA 1
ATOM 1814 C C . SER A 1 229 ? -19.487 14.625 12.993 1.00 94.38 229 SER A C 1
ATOM 1816 O O . SER A 1 229 ? -20.267 13.698 13.196 1.00 94.38 229 SER A O 1
ATOM 1818 N N . ASN A 1 230 ? -19.104 14.988 11.769 1.00 96.19 230 ASN A N 1
ATOM 1819 C CA . ASN A 1 230 ? -19.391 14.245 10.541 1.00 96.19 230 ASN A CA 1
ATOM 1820 C C . ASN A 1 230 ? -18.309 13.207 10.204 1.00 96.19 230 ASN A C 1
ATOM 1822 O O . ASN A 1 230 ? -18.461 12.504 9.204 1.00 96.19 230 ASN A O 1
ATOM 1826 N N . ASP A 1 231 ? -17.249 13.093 11.010 1.00 98.12 231 ASP A N 1
ATOM 1827 C CA . ASP A 1 231 ? -16.219 12.089 10.786 1.00 98.12 231 ASP A CA 1
ATOM 1828 C C . ASP A 1 231 ? -16.728 10.693 11.101 1.00 98.12 231 ASP A C 1
ATOM 1830 O O . ASP A 1 231 ? -17.403 10.438 12.102 1.00 98.12 231 ASP A O 1
ATOM 1834 N N . LYS A 1 232 ? -16.318 9.762 10.251 1.00 98.38 232 LYS A N 1
ATOM 1835 C CA . LYS A 1 232 ? -16.579 8.339 10.398 1.00 98.38 232 LYS A CA 1
ATOM 1836 C C . LYS A 1 232 ? -15.273 7.589 10.554 1.00 98.38 232 LYS A C 1
ATOM 1838 O O . LYS A 1 232 ? -14.272 7.928 9.923 1.00 98.38 232 LYS A O 1
ATOM 1843 N N . ILE A 1 233 ? -15.307 6.537 11.365 1.00 98.69 233 ILE A N 1
ATOM 1844 C CA . ILE A 1 233 ? -14.192 5.607 11.517 1.00 98.69 233 ILE A CA 1
ATOM 1845 C C . ILE A 1 233 ? -14.570 4.276 10.892 1.00 98.69 233 ILE A C 1
ATOM 1847 O O . ILE A 1 233 ? -15.641 3.742 11.165 1.00 98.69 233 ILE A O 1
ATOM 1851 N N . PHE A 1 234 ? -13.673 3.726 10.085 1.00 98.81 234 PHE A N 1
ATOM 1852 C CA . PHE A 1 234 ? -13.832 2.418 9.464 1.00 98.81 234 PHE A CA 1
ATOM 1853 C C . PHE A 1 234 ? -12.681 1.503 9.858 1.00 98.81 234 PHE A C 1
ATOM 1855 O O . PHE A 1 234 ? -11.542 1.953 9.977 1.00 98.81 234 PHE A O 1
ATOM 1862 N N . ALA A 1 235 ? -12.974 0.216 10.010 1.00 98.75 235 ALA A N 1
ATOM 1863 C CA . ALA A 1 235 ? -11.962 -0.831 9.967 1.00 98.75 235 ALA A CA 1
ATOM 1864 C C . ALA A 1 235 ? -11.989 -1.484 8.581 1.00 98.75 235 ALA A C 1
ATOM 1866 O O . ALA A 1 235 ? -13.068 -1.664 8.008 1.00 98.75 235 ALA A O 1
ATOM 1867 N N . VAL A 1 236 ? -10.813 -1.827 8.058 1.00 98.69 236 VAL A N 1
ATOM 1868 C CA . VAL A 1 236 ? -10.655 -2.429 6.728 1.00 98.69 236 VAL A CA 1
ATOM 1869 C C . VAL A 1 236 ? -9.945 -3.773 6.851 1.00 98.69 236 VAL A C 1
ATOM 1871 O O . VAL A 1 236 ? -8.916 -3.854 7.521 1.00 98.69 236 VAL A O 1
ATOM 1874 N N . GLY A 1 237 ? -10.502 -4.821 6.247 1.00 98.31 237 GLY A N 1
ATOM 1875 C CA . GLY A 1 237 ? -9.961 -6.180 6.208 1.00 98.31 237 GLY A CA 1
ATOM 1876 C C . GLY A 1 237 ? -8.897 -6.378 5.124 1.00 98.31 237 GLY A C 1
ATOM 1877 O O . GLY A 1 237 ? -8.578 -5.465 4.364 1.00 98.31 237 GLY A O 1
ATOM 1878 N N . TYR A 1 238 ? -8.341 -7.590 5.044 1.00 98.06 238 TYR A N 1
ATOM 1879 C CA . TYR A 1 238 ? -7.298 -7.932 4.063 1.00 98.06 238 TYR A CA 1
ATOM 1880 C C . TYR A 1 238 ? -7.804 -7.913 2.610 1.00 98.06 238 TYR A C 1
ATOM 1882 O O . TYR A 1 238 ? -7.029 -7.689 1.686 1.00 98.06 238 TYR A O 1
ATOM 1890 N N . ASP A 1 239 ? -9.091 -8.172 2.399 1.00 96.56 239 ASP A N 1
ATOM 1891 C CA . ASP A 1 239 ? -9.776 -8.235 1.103 1.00 96.56 239 ASP A CA 1
ATOM 1892 C C . ASP A 1 239 ? -10.404 -6.895 0.692 1.00 96.56 239 ASP A C 1
ATOM 1894 O O . ASP A 1 239 ? -10.963 -6.773 -0.397 1.00 96.56 239 ASP A O 1
ATOM 1898 N N . GLY A 1 240 ? -10.294 -5.873 1.545 1.00 96.12 240 GLY A N 1
ATOM 1899 C CA . GLY A 1 240 ? -10.953 -4.587 1.353 1.00 96.12 240 GLY A CA 1
ATOM 1900 C C . GLY A 1 240 ? -12.362 -4.513 1.935 1.00 96.12 240 GLY A C 1
ATOM 1901 O O . GLY A 1 240 ? -13.002 -3.472 1.777 1.00 96.12 240 GLY A O 1
ATOM 1902 N N . GLU A 1 241 ? -12.845 -5.551 2.637 1.00 97.50 241 GLU A N 1
ATOM 1903 C CA . GLU A 1 241 ? -14.070 -5.441 3.428 1.00 97.50 241 GLU A CA 1
ATOM 1904 C C . GLU A 1 241 ? -13.939 -4.250 4.377 1.00 97.50 241 GLU A C 1
ATOM 1906 O O . GLU A 1 241 ? -12.988 -4.138 5.152 1.00 97.50 241 GLU A O 1
ATOM 1911 N N . ARG A 1 242 ? -14.899 -3.334 4.294 1.00 97.44 242 ARG A N 1
ATOM 1912 C CA . ARG A 1 242 ? -14.856 -2.056 4.990 1.00 97.44 242 ARG A CA 1
ATOM 1913 C C . ARG A 1 242 ? -16.114 -1.884 5.818 1.00 97.44 242 ARG A C 1
ATOM 1915 O O . ARG A 1 242 ? -17.211 -1.805 5.271 1.00 97.44 242 ARG A O 1
ATOM 1922 N N . ILE A 1 243 ? -15.948 -1.795 7.136 1.00 98.56 243 ILE A N 1
ATOM 1923 C CA . ILE A 1 243 ? -17.063 -1.735 8.086 1.00 98.56 243 ILE A CA 1
ATOM 1924 C C . ILE A 1 243 ? -16.979 -0.441 8.898 1.00 98.56 243 ILE A C 1
ATOM 1926 O O . ILE A 1 243 ? -15.965 -0.167 9.546 1.00 98.56 243 ILE A O 1
ATOM 1930 N N . GLU A 1 244 ? -18.056 0.351 8.860 1.00 98.44 244 GLU A N 1
ATOM 1931 C CA . GLU A 1 244 ? -18.203 1.561 9.679 1.00 98.44 244 GLU A CA 1
ATOM 1932 C C . GLU A 1 244 ? -18.294 1.175 11.158 1.00 98.44 244 GLU A C 1
ATOM 1934 O O . GLU A 1 244 ? -19.069 0.302 11.554 1.00 98.44 244 GLU A O 1
ATOM 1939 N N . MET A 1 245 ? -17.491 1.831 11.986 1.00 98.12 245 MET A N 1
ATOM 1940 C CA . MET A 1 245 ? -17.429 1.610 13.421 1.00 98.12 245 MET A CA 1
ATOM 1941 C C . MET A 1 245 ? -18.305 2.620 14.156 1.00 98.12 245 MET A C 1
ATOM 1943 O O . MET A 1 245 ? -18.335 3.802 13.821 1.00 98.12 245 MET A O 1
ATOM 1947 N N . SER A 1 246 ? -18.960 2.185 15.233 1.00 96.94 246 SER A N 1
ATOM 1948 C CA . SER A 1 246 ? -19.597 3.130 16.155 1.00 96.94 246 SER A CA 1
ATOM 1949 C C . SER A 1 246 ? -18.536 3.947 16.894 1.00 96.94 246 SER A C 1
ATOM 1951 O O . SER A 1 246 ? -17.620 3.372 17.495 1.00 96.94 246 SER A O 1
ATOM 1953 N N . VAL A 1 247 ? -18.694 5.270 16.866 1.00 95.56 247 VAL A N 1
ATOM 1954 C CA . VAL A 1 247 ? -17.831 6.235 17.555 1.00 95.56 247 VAL A CA 1
ATOM 1955 C C . VAL A 1 247 ? -18.493 6.672 18.861 1.00 95.56 247 VAL A C 1
ATOM 1957 O O . VAL A 1 247 ? -19.665 7.049 18.863 1.00 95.56 247 VAL A O 1
ATOM 1960 N N . ASN A 1 248 ? -17.731 6.610 19.954 1.00 86.88 248 ASN A N 1
ATOM 1961 C CA . ASN A 1 248 ? -18.117 7.039 21.298 1.00 86.88 248 ASN A CA 1
ATOM 1962 C C . ASN A 1 248 ? -17.222 8.165 21.822 1.00 86.88 248 ASN A C 1
ATOM 1964 O O . ASN A 1 248 ? -15.996 8.126 21.551 1.00 86.88 248 ASN A O 1
#

Secondary structure (DSSP, 8-state):
-TTTTTHHHHHHHHHHTTPPPHHHHS-BTTBSSHHHHHIIIIIITT--GGG---HHHHHHHHHHHHIIIIIIT--TTHHHHHHHHHHHSPPPSSHHHHHHHHHHHHHHHHTS--HHHHHHTTTTS-EEEEEESSSEEEEEE-HHHHHHHHHHHHHTTPPPPSS-GGG--GGGHHHHHHTPPPB--EEEEETTEEEEES-BS-SEEEEEETTEEEEEESSSEEE-S---TT-EEEEE-TT--EEEEEE-

Nearest PDB structures (foldseek):
  7yx8-assembly2_B  TM=9.381E-01  e=3.428E-13  Akkermansia muciniphila
  7sci-assembly1_A  TM=9.394E-01  e=3.428E-13  Akkermansia muciniphila ATCC BAA-835
  5kd2-assembly1_A  TM=7.554E-01  e=1.629E-15  Bacteroides thetaiotaomicron VPI-5482
  5kd8-assembly1_A  TM=7.436E-01  e=1.186E-14  Bacteroides thetaiotaomicron VPI-5482
  6xsx-assembly1_A  TM=6.084E-01  e=1.218E-08  Clostridium perfringens ATCC 13124

Solvent-accessible surface area (backbone atoms only — not comparable to full-atom values): 13408 Å² total; per-residue (Å²): 116,80,84,26,63,67,46,54,58,55,44,50,56,41,40,73,73,71,41,80,47,62,55,72,65,45,71,40,84,81,31,71,12,30,54,25,44,26,38,21,65,27,43,47,61,62,30,40,41,82,74,58,85,51,47,64,37,64,30,46,67,62,50,28,51,47,47,44,40,27,69,52,68,64,41,76,52,56,67,59,52,46,51,49,52,58,72,77,42,80,81,60,92,41,65,26,52,42,45,38,49,50,54,43,46,52,19,63,74,63,58,28,39,46,60,65,57,33,39,45,54,10,50,54,39,63,41,80,43,76,34,85,75,98,49,93,46,64,38,54,30,50,61,65,56,33,52,51,43,50,49,54,49,60,71,70,67,42,53,64,69,87,45,46,54,86,52,51,46,81,91,24,46,66,28,56,59,64,67,37,74,62,43,80,38,39,36,36,64,56,80,38,37,42,39,54,48,75,59,44,40,51,26,33,34,35,37,29,47,92,91,36,54,69,38,33,32,76,50,58,64,48,59,49,99,70,73,57,95,74,50,42,43,31,41,26,22,38,66,57,55,71,46,84,40,57,76,85